Protein AF-A0A3C0QK61-F1 (afdb_monomer)

Nearest PDB structures (foldseek):
  3h2z-assembly1_A-2  TM=9.364E-01  e=2.924E-12  Shigella flexneri 2a str. 2457T
  5jnm-assembly1_A  TM=8.974E-01  e=2.630E-10  Staphylococcus aureus subsp. aureus Mu3
  7ocs-assembly1_D  TM=8.424E-01  e=2.709E-06  Acinetobacter baumannii ATCC 19606 = CIP 70.34 = JCM 6841
  7oct-assembly1_A  TM=8.205E-01  e=1.931E-06  Acinetobacter baumannii ATCC 19606 = CIP 70.34 = JCM 6841
  7ocu-assembly1_B  TM=8.314E-01  e=6.166E-06  Acinetobacter baumannii ATCC 19606 = CIP 70.34 = JCM 6841

Solvent-accessible surface area (backbone atoms only — not comparable to full-atom values): 13373 Å² total; per-residue (Å²): 103,63,50,83,77,48,73,67,52,46,73,73,37,79,84,70,79,66,66,54,88,79,61,78,45,78,38,51,49,81,74,55,91,59,83,83,76,97,50,94,43,65,44,68,31,91,58,45,65,63,55,53,47,47,45,33,30,34,55,51,26,32,50,36,32,40,23,22,54,28,42,62,75,39,75,82,56,54,38,42,34,63,32,48,70,37,61,72,49,35,52,53,28,51,52,27,27,49,50,36,46,56,38,48,37,67,77,37,71,85,77,55,51,72,65,62,48,49,55,50,50,54,52,48,57,58,56,55,50,42,69,90,47,65,52,30,26,33,76,59,44,56,47,45,60,64,52,40,17,45,79,27,31,46,35,27,46,40,53,55,17,52,78,70,75,45,84,44,65,55,46,43,44,37,51,39,38,43,77,73,62,77,56,41,51,97,88,66,47,60,53,68,56,40,53,47,37,43,73,73,28,53,75,66,35,67,66,46,33,39,37,76,41,28,63,46,51,70,80,88,34,46,69,57,49,55,50,34,51,51,46,37,53,52,48,29,64,77,59,68,53,80,131

Secondary structure (DSSP, 8-state):
--PPPPHHHHHH-TT-----S---EEEEGGG-SSPPP--TTEEEES-HHHHHHHIIIIIIHHHHHHHHHHHHH-TT--BHHHHHTSHHHHHHHHHHHHHHHHHHHHHSTTT--HHHHHHHHHHHHHHHT-GGG--BHHHHH--HHHHTSTTSTTHHHHHHHHHTT---HHHHHHHHHHTT-----TTSPPPHHHHHHHHHTGGG-HHHHHHHTT---TTTTHHHHHHHHHHHHHHHHHTT---

Foldseek 3Di:
DWADQDPVRCVVPVPDTDDDPQQADEDAQVPDPDPDDPDPRYDHDPCSVLVVLLCFQQQLLLLQLLLLVQCLVPVPAFASLVSCVPVVSVVLSLVLNLLLVVLSCLVDPPPDDSVRSNVVNVVSSVVSNPVVSSHTSQVSHAPCLVCLAQCGHLNVSVVSCVVVVHDNQSSLLSVLSSLPDAHAPPVRHHDPNVVVCCVPAVVVHQLSCCCPRNVDDCVVCVVSSVSSNVSNVVSCVVSVPDD

pLDDT: mean 96.29, std 4.21, range [58.78, 98.94]

Radius of gyration: 18.82 Å; Cα contacts (8 Å, |Δi|>4): 321; chains: 1; bounding box: 50×40×48 Å

Structure (mmCIF, N/CA/C/O backbone):
data_AF-A0A3C0QK61-F1
#
_entry.id   AF-A0A3C0QK61-F1
#
loop_
_atom_site.group_PDB
_atom_site.id
_atom_site.type_symbol
_atom_site.label_atom_id
_atom_site.label_alt_id
_atom_site.label_comp_id
_atom_site.label_asym_id
_atom_site.label_entity_id
_atom_site.label_seq_id
_atom_site.pdbx_PDB_ins_code
_atom_site.Cartn_x
_atom_site.Cartn_y
_atom_site.Cartn_z
_atom_site.occupancy
_atom_site.B_iso_or_equiv
_atom_site.auth_seq_id
_atom_site.auth_comp_id
_atom_site.auth_asym_id
_atom_site.auth_atom_id
_atom_site.pdbx_PDB_model_num
ATOM 1 N N . MET A 1 1 ? 13.802 -10.771 0.379 1.00 84.69 1 MET A N 1
ATOM 2 C CA . MET A 1 1 ? 13.349 -10.533 1.754 1.00 84.69 1 MET A CA 1
ATOM 3 C C . MET A 1 1 ? 14.396 -11.168 2.626 1.00 84.69 1 MET A C 1
ATOM 5 O O . MET A 1 1 ? 14.775 -12.306 2.377 1.00 84.69 1 MET A O 1
ATOM 9 N N . VAL A 1 2 ? 14.927 -10.372 3.538 1.00 86.62 2 VAL A N 1
ATOM 10 C CA . VAL A 1 2 ? 15.946 -10.766 4.506 1.00 86.62 2 VAL A CA 1
ATOM 11 C C . VAL A 1 2 ? 15.277 -10.514 5.854 1.00 86.62 2 VAL A C 1
ATOM 13 O O . VAL A 1 2 ? 14.862 -9.366 6.088 1.00 86.62 2 VAL A O 1
ATOM 16 N N . PRO A 1 3 ? 15.029 -11.557 6.661 1.00 83.88 3 PRO A N 1
ATOM 17 C CA . PRO A 1 3 ? 14.442 -11.383 7.978 1.00 83.88 3 PRO A CA 1
ATOM 18 C C . PRO A 1 3 ? 15.426 -10.652 8.898 1.00 83.88 3 PRO A C 1
ATOM 20 O O . PRO A 1 3 ? 16.607 -10.502 8.584 1.00 83.88 3 PRO A O 1
ATOM 23 N N . ILE A 1 4 ? 14.928 -10.150 10.026 1.00 83.56 4 ILE A N 1
ATOM 24 C CA . ILE A 1 4 ? 15.821 -9.650 11.074 1.00 83.56 4 ILE A CA 1
ATOM 25 C C . ILE A 1 4 ? 16.471 -10.880 11.712 1.00 83.56 4 ILE A C 1
ATOM 27 O O . ILE A 1 4 ? 15.757 -11.792 12.117 1.00 83.56 4 ILE A O 1
ATOM 31 N N . MET A 1 5 ? 17.803 -10.909 11.769 1.00 87.94 5 MET A N 1
ATOM 32 C CA . MET A 1 5 ? 18.537 -11.972 12.459 1.00 87.94 5 MET A CA 1
ATOM 33 C C . MET A 1 5 ? 18.216 -11.917 13.954 1.00 87.94 5 MET A C 1
ATOM 35 O O . MET A 1 5 ? 18.187 -10.825 14.533 1.00 87.94 5 MET A O 1
ATOM 39 N N . THR A 1 6 ? 17.974 -13.066 14.581 1.00 86.69 6 THR A N 1
ATOM 40 C CA . THR A 1 6 ? 17.758 -13.110 16.030 1.00 86.69 6 THR A CA 1
ATOM 41 C C . THR A 1 6 ? 19.072 -12.857 16.768 1.00 86.69 6 THR A C 1
ATOM 43 O O . THR A 1 6 ? 20.162 -12.972 16.202 1.00 86.69 6 THR A O 1
ATOM 46 N N . LYS A 1 7 ? 18.987 -12.513 18.057 1.00 86.94 7 LYS A N 1
ATOM 47 C CA . LYS A 1 7 ? 20.181 -12.381 18.901 1.00 86.94 7 LYS A CA 1
ATOM 48 C C . LYS A 1 7 ? 20.968 -13.696 18.956 1.00 86.94 7 LYS A C 1
ATOM 50 O O . LYS A 1 7 ? 22.189 -13.673 18.874 1.00 86.94 7 LYS A O 1
ATOM 55 N N . GLU A 1 8 ? 20.253 -14.814 19.035 1.00 89.19 8 GLU A N 1
ATOM 56 C CA . GLU A 1 8 ? 20.814 -16.166 19.033 1.00 89.19 8 GLU A CA 1
ATOM 57 C C . GLU A 1 8 ? 21.563 -16.459 17.726 1.00 89.19 8 GLU A C 1
ATOM 59 O O . GLU A 1 8 ? 22.694 -16.938 17.773 1.00 89.19 8 GLU A O 1
ATOM 64 N N . ASP A 1 9 ? 20.996 -16.093 16.568 1.00 89.94 9 ASP A N 1
ATOM 65 C CA . ASP A 1 9 ? 21.680 -16.252 15.278 1.00 89.94 9 ASP A CA 1
ATOM 66 C C . ASP A 1 9 ? 22.977 -15.434 15.209 1.00 89.94 9 ASP A C 1
ATOM 68 O O . ASP A 1 9 ? 24.003 -15.931 14.749 1.00 89.94 9 ASP A O 1
ATOM 72 N N . MET A 1 10 ? 22.938 -14.177 15.671 1.00 89.94 10 MET A N 1
ATOM 73 C CA . MET A 1 10 ? 24.111 -13.295 15.667 1.00 89.94 10 MET A CA 1
ATOM 74 C C . MET A 1 10 ? 25.207 -13.778 16.627 1.00 89.94 10 MET A C 1
ATOM 76 O O . MET A 1 10 ? 26.388 -13.618 16.325 1.00 89.94 10 MET A O 1
ATOM 80 N N . GLU A 1 11 ? 24.837 -14.333 17.786 1.00 94.19 11 GLU A N 1
ATOM 81 C CA . GLU A 1 11 ? 25.783 -14.914 18.748 1.00 94.19 11 GLU A CA 1
ATOM 82 C C . GLU A 1 11 ? 26.408 -16.215 18.222 1.00 94.19 11 GLU A C 1
ATOM 84 O O . GLU A 1 11 ? 27.571 -16.491 18.519 1.00 94.19 11 GLU A O 1
ATOM 89 N N . ALA A 1 12 ? 25.664 -16.994 17.429 1.00 95.00 12 ALA A N 1
ATOM 90 C CA . ALA A 1 12 ? 26.159 -18.219 16.810 1.00 95.00 12 ALA A CA 1
ATOM 91 C C . ALA A 1 12 ? 27.170 -17.943 15.683 1.00 95.00 12 ALA A C 1
ATOM 93 O O . ALA A 1 12 ? 28.243 -18.548 15.666 1.00 95.00 12 ALA A O 1
ATOM 94 N N . ASP A 1 13 ? 26.847 -17.033 14.759 1.00 95.19 13 ASP A N 1
ATOM 95 C CA . ASP A 1 13 ? 27.758 -16.578 13.704 1.00 95.19 13 ASP A CA 1
ATOM 96 C C . ASP A 1 13 ? 27.391 -15.164 13.224 1.00 95.19 13 ASP A C 1
ATOM 98 O O . ASP A 1 13 ? 26.381 -14.940 12.554 1.00 95.19 13 ASP A O 1
ATOM 102 N N . ILE A 1 14 ? 28.275 -14.202 13.499 1.00 93.00 14 ILE A N 1
ATOM 103 C CA . ILE A 1 14 ? 28.099 -12.791 13.126 1.00 93.00 14 ILE A CA 1
ATOM 104 C C . ILE A 1 14 ? 28.067 -12.547 11.606 1.00 93.00 14 ILE A C 1
ATOM 106 O O . ILE A 1 14 ? 27.678 -11.459 11.177 1.00 93.00 14 ILE A O 1
ATOM 110 N N . LEU A 1 15 ? 28.513 -13.509 10.788 1.00 94.12 15 LEU A N 1
ATOM 111 C CA . LEU A 1 15 ? 28.495 -13.427 9.325 1.00 94.12 15 LEU A CA 1
ATOM 112 C C . LEU A 1 15 ? 27.267 -14.105 8.703 1.00 94.12 15 LEU A C 1
ATOM 114 O O . LEU A 1 15 ? 27.042 -13.962 7.496 1.00 94.12 15 LEU A O 1
ATOM 118 N N . GLN A 1 16 ? 26.471 -14.830 9.491 1.00 92.69 16 GLN A N 1
ATOM 119 C CA . GLN A 1 16 ? 25.308 -15.547 8.990 1.00 92.69 16 GLN A CA 1
ATOM 120 C C . GLN A 1 16 ? 24.190 -14.579 8.601 1.00 92.69 16 GLN A C 1
ATOM 122 O O . GLN A 1 16 ? 23.826 -13.665 9.341 1.00 92.69 16 GLN A O 1
ATOM 127 N N . ILE A 1 17 ? 23.599 -14.824 7.430 1.00 91.50 17 ILE A N 1
ATOM 128 C CA . ILE A 1 17 ? 22.394 -14.136 6.975 1.00 91.50 17 ILE A CA 1
ATOM 129 C C . ILE A 1 17 ? 21.405 -15.138 6.392 1.00 91.50 17 ILE A C 1
ATOM 131 O O . ILE A 1 17 ? 21.783 -16.068 5.678 1.00 91.50 17 ILE A O 1
ATOM 135 N N . PHE A 1 18 ? 20.121 -14.905 6.638 1.00 89.19 18 PHE A N 1
ATOM 136 C CA . PHE A 1 18 ? 19.050 -15.590 5.927 1.00 89.19 18 PHE A CA 1
ATOM 137 C C . PHE A 1 18 ? 18.535 -14.719 4.788 1.00 89.19 18 PHE A C 1
ATOM 139 O O . PHE A 1 18 ? 18.392 -13.505 4.914 1.00 89.19 18 PHE A O 1
ATOM 146 N N . ALA A 1 19 ? 18.216 -15.337 3.660 1.00 90.12 19 ALA A N 1
ATOM 147 C CA . ALA A 1 19 ? 17.568 -14.657 2.553 1.00 90.12 19 ALA A CA 1
ATOM 148 C C . ALA A 1 19 ? 16.598 -15.611 1.868 1.00 90.12 19 ALA A C 1
ATOM 150 O O . ALA A 1 19 ? 16.844 -16.813 1.767 1.00 90.12 19 ALA A O 1
ATOM 151 N N . GLU A 1 20 ? 15.490 -15.071 1.372 1.00 89.19 20 GLU A N 1
ATOM 152 C CA . GLU A 1 20 ? 14.626 -15.851 0.493 1.00 89.19 20 GLU A CA 1
ATOM 153 C C . GLU A 1 20 ? 15.346 -16.222 -0.828 1.00 89.19 20 GLU A C 1
ATOM 155 O O . GLU A 1 20 ? 16.235 -15.487 -1.265 1.00 89.19 20 GLU A O 1
ATOM 160 N N . PRO A 1 21 ? 14.918 -17.288 -1.534 1.00 87.25 21 PRO A N 1
ATOM 161 C CA . PRO A 1 21 ? 15.569 -17.731 -2.774 1.00 87.25 21 PRO A CA 1
ATOM 162 C C . PRO A 1 21 ? 15.498 -16.745 -3.953 1.00 87.25 21 PRO A C 1
ATOM 164 O O . PRO A 1 21 ? 16.271 -16.861 -4.904 1.00 87.25 21 PRO A O 1
ATOM 167 N N . TYR A 1 22 ? 14.551 -15.799 -3.941 1.00 85.12 22 TYR A N 1
ATOM 168 C CA . TYR A 1 22 ? 14.403 -14.812 -5.012 1.00 85.12 22 TYR A CA 1
ATOM 169 C C . TYR A 1 22 ? 15.620 -13.875 -5.054 1.00 85.12 22 TYR A C 1
ATOM 171 O O . TYR A 1 22 ? 15.817 -13.070 -4.146 1.00 85.12 22 TYR A O 1
ATOM 179 N N . ASN A 1 23 ? 16.394 -13.940 -6.143 1.00 86.50 23 ASN A N 1
ATOM 180 C CA . ASN A 1 23 ? 17.695 -13.270 -6.266 1.00 86.50 23 ASN A CA 1
ATOM 181 C C . ASN A 1 23 ? 17.860 -12.465 -7.575 1.00 86.50 23 ASN A C 1
ATOM 183 O O . ASN A 1 23 ? 18.953 -12.358 -8.126 1.00 86.50 23 ASN A O 1
ATOM 187 N N . ASN A 1 24 ? 16.767 -11.922 -8.119 1.00 89.62 24 ASN A N 1
ATOM 188 C CA . ASN A 1 24 ? 16.842 -11.057 -9.300 1.00 89.62 24 ASN A CA 1
ATOM 189 C C . ASN A 1 24 ? 17.152 -9.615 -8.878 1.00 89.62 24 ASN A C 1
ATOM 191 O O . ASN A 1 24 ? 16.332 -8.974 -8.212 1.00 89.62 24 ASN A O 1
ATOM 195 N N . LEU A 1 25 ? 18.291 -9.087 -9.324 1.00 92.69 25 LEU A N 1
ATOM 196 C CA . LEU A 1 25 ? 18.720 -7.710 -9.110 1.00 92.69 25 LEU A CA 1
ATOM 197 C C . LEU A 1 25 ? 18.395 -6.856 -10.340 1.00 92.69 25 LEU A C 1
ATOM 199 O O . LEU A 1 25 ? 19.039 -6.965 -11.385 1.00 92.69 25 LEU A O 1
ATOM 203 N N . ILE A 1 26 ? 17.381 -5.999 -10.209 1.00 93.81 26 ILE A N 1
ATOM 204 C CA . ILE A 1 26 ? 17.017 -5.034 -11.250 1.00 93.81 26 ILE A CA 1
ATOM 205 C C . ILE A 1 26 ? 17.995 -3.858 -11.232 1.00 93.81 26 ILE A C 1
ATOM 207 O O . ILE A 1 26 ? 18.276 -3.303 -10.170 1.00 93.81 26 ILE A O 1
ATOM 211 N N . LEU A 1 27 ? 18.485 -3.468 -12.407 1.00 94.56 27 LEU A N 1
ATOM 212 C CA . LEU A 1 27 ? 19.494 -2.423 -12.577 1.00 94.56 27 LEU A CA 1
ATOM 213 C C . LEU A 1 27 ? 19.132 -1.502 -13.742 1.00 94.56 27 LEU A C 1
ATOM 215 O O . LEU A 1 27 ? 18.500 -1.941 -14.703 1.00 94.56 27 LEU A O 1
ATOM 219 N N . ASP A 1 28 ? 19.590 -0.252 -13.698 1.00 96.56 28 ASP A N 1
ATOM 220 C CA . ASP A 1 28 ? 19.475 0.652 -14.842 1.00 96.56 28 ASP A CA 1
ATOM 221 C C . ASP A 1 28 ? 20.519 0.284 -15.901 1.00 96.56 28 ASP A C 1
ATOM 223 O O . ASP A 1 28 ? 21.723 0.480 -15.718 1.00 96.56 28 ASP A O 1
ATOM 227 N N . LYS A 1 29 ? 20.046 -0.249 -17.030 1.00 96.06 29 LYS A N 1
ATOM 228 C CA . LYS A 1 29 ? 20.890 -0.658 -18.154 1.00 96.06 29 LYS A CA 1
ATOM 229 C C . LYS A 1 29 ? 21.693 0.509 -18.729 1.00 96.06 29 LYS A C 1
ATOM 231 O O . LYS A 1 29 ? 22.821 0.311 -19.169 1.00 96.06 29 LYS A O 1
ATOM 236 N N . LYS A 1 30 ? 21.133 1.719 -18.711 1.00 95.81 30 LYS A N 1
ATOM 237 C CA . LYS A 1 30 ? 21.744 2.920 -19.296 1.00 95.81 30 LYS A CA 1
ATOM 238 C C . LYS A 1 30 ? 22.786 3.556 -18.375 1.00 95.81 30 LYS A C 1
ATOM 240 O O . LYS A 1 30 ? 23.560 4.391 -18.829 1.00 95.81 30 LYS A O 1
ATOM 245 N N . ALA A 1 31 ? 22.831 3.156 -17.103 1.00 95.88 31 ALA A N 1
ATOM 246 C CA . ALA A 1 31 ? 23.793 3.666 -16.128 1.00 95.88 31 ALA A CA 1
ATOM 247 C C . ALA A 1 31 ? 25.158 2.946 -16.173 1.00 95.88 31 ALA A C 1
ATOM 249 O O . ALA A 1 31 ? 26.114 3.387 -15.529 1.00 95.88 31 ALA A O 1
ATOM 250 N N . PHE A 1 32 ? 25.276 1.847 -16.923 1.00 95.75 32 PHE A N 1
ATOM 251 C CA . PHE A 1 32 ? 26.535 1.124 -17.085 1.00 95.75 32 PHE A CA 1
ATOM 252 C C . PHE A 1 32 ? 27.541 1.933 -17.920 1.00 95.75 32 PHE A C 1
ATOM 254 O O . PHE A 1 32 ? 27.272 2.295 -19.061 1.00 95.75 32 PHE A O 1
ATOM 261 N N . LYS A 1 33 ? 28.730 2.188 -17.355 1.00 96.75 33 LYS A N 1
ATOM 262 C CA . LYS A 1 33 ? 29.857 2.836 -18.063 1.00 96.75 33 LYS A CA 1
ATOM 263 C C . LYS A 1 33 ? 30.715 1.853 -18.864 1.00 96.75 33 LYS A C 1
ATOM 265 O O . LYS A 1 33 ? 31.385 2.249 -19.809 1.00 96.75 33 LYS A O 1
ATOM 270 N N . ASN A 1 34 ? 30.693 0.588 -18.458 1.00 95.69 34 ASN A N 1
ATOM 271 C CA . ASN A 1 34 ? 31.394 -0.530 -19.083 1.00 95.69 34 ASN A CA 1
ATOM 272 C C . ASN A 1 34 ? 30.359 -1.511 -19.653 1.00 95.69 34 ASN A C 1
ATOM 274 O O . ASN A 1 34 ? 29.179 -1.394 -19.311 1.00 95.69 34 ASN A O 1
ATOM 278 N N . PRO A 1 35 ? 30.764 -2.503 -20.467 1.00 96.06 35 PRO A N 1
ATOM 279 C CA . PRO A 1 35 ? 29.877 -3.601 -20.827 1.00 96.06 35 PRO A CA 1
ATOM 280 C C . PRO A 1 35 ? 29.221 -4.217 -19.589 1.00 96.06 35 PRO A C 1
ATOM 282 O O . PRO A 1 35 ? 29.844 -4.343 -18.532 1.00 96.06 35 PRO A O 1
ATOM 285 N N . ILE A 1 36 ? 27.950 -4.584 -19.726 1.00 96.19 36 ILE A N 1
ATOM 286 C CA . ILE A 1 36 ? 27.198 -5.221 -18.648 1.00 96.19 36 ILE A CA 1
ATOM 287 C C . ILE A 1 36 ? 27.849 -6.580 -18.363 1.00 96.19 36 ILE A C 1
ATOM 289 O O . ILE A 1 36 ? 28.018 -7.362 -19.301 1.00 96.19 36 ILE A O 1
ATOM 293 N N . PRO A 1 37 ? 28.230 -6.869 -17.109 1.00 94.81 37 PRO A N 1
ATOM 294 C CA . PRO A 1 37 ? 28.886 -8.122 -16.782 1.00 94.81 37 PRO A CA 1
ATOM 295 C C . PRO A 1 37 ? 27.898 -9.287 -16.888 1.00 94.81 37 PRO A C 1
ATOM 297 O O . PRO A 1 37 ? 26.731 -9.164 -16.509 1.00 94.81 37 PRO A O 1
ATOM 300 N N . ASP A 1 38 ? 28.389 -10.432 -17.360 1.00 93.81 38 ASP A N 1
ATOM 301 C CA . ASP A 1 38 ? 27.619 -11.675 -17.423 1.00 93.81 38 ASP A CA 1
ATOM 302 C C . ASP A 1 38 ? 27.578 -12.341 -16.040 1.00 93.81 38 ASP A C 1
ATOM 304 O O . ASP A 1 38 ? 28.347 -13.246 -15.717 1.00 93.81 38 ASP A O 1
ATOM 308 N N . VAL A 1 39 ? 26.726 -11.801 -15.168 1.00 93.94 39 VAL A N 1
ATOM 309 C CA . VAL A 1 39 ? 26.503 -12.306 -13.811 1.00 93.94 39 VAL A CA 1
ATOM 310 C C . VAL A 1 39 ? 25.058 -12.769 -13.692 1.00 93.94 39 VAL A C 1
ATOM 312 O O . VAL A 1 39 ? 24.110 -12.000 -13.880 1.00 93.94 39 VAL A O 1
ATOM 315 N N . LYS A 1 40 ? 24.883 -14.044 -13.331 1.00 92.62 40 LYS A N 1
ATOM 316 C CA . LYS A 1 40 ? 23.562 -14.634 -13.104 1.00 92.62 40 LYS A CA 1
ATOM 317 C C . LYS A 1 40 ? 22.808 -13.839 -12.037 1.00 92.62 40 LYS A C 1
ATOM 319 O O . LYS A 1 40 ? 23.327 -13.593 -10.953 1.00 92.62 40 LYS A O 1
ATOM 324 N N . GLY A 1 41 ? 21.561 -13.489 -12.337 1.00 90.81 41 GLY A N 1
ATOM 325 C CA . GLY A 1 41 ? 20.704 -12.724 -11.432 1.00 90.81 41 GLY A CA 1
ATOM 326 C C . GLY A 1 41 ? 20.700 -11.220 -11.699 1.00 90.81 41 GLY A C 1
ATOM 327 O O . GLY A 1 41 ? 19.867 -10.531 -11.119 1.00 90.81 41 GLY A O 1
ATOM 328 N N . LEU A 1 42 ? 21.545 -10.697 -12.596 1.00 94.19 42 LEU A N 1
ATOM 329 C CA . LEU A 1 42 ? 21.414 -9.315 -13.055 1.00 94.19 42 LEU A CA 1
ATOM 330 C C . LEU A 1 42 ? 20.313 -9.197 -14.110 1.00 94.19 42 LEU A C 1
ATOM 332 O O . LEU A 1 42 ? 20.301 -9.914 -15.107 1.00 94.19 42 LEU A O 1
ATOM 336 N N . PHE A 1 43 ? 19.411 -8.241 -13.908 1.00 93.94 43 PHE A N 1
ATOM 337 C CA . PHE A 1 43 ? 18.330 -7.917 -14.837 1.00 93.94 43 PHE A CA 1
ATOM 338 C C . PHE A 1 43 ? 18.383 -6.425 -15.182 1.00 93.94 43 PHE A C 1
ATOM 340 O O . PHE A 1 43 ? 17.644 -5.628 -14.598 1.00 93.94 43 PHE A O 1
ATOM 347 N N . PRO A 1 44 ? 19.252 -6.024 -16.125 1.00 95.25 44 PRO A N 1
ATOM 348 C CA . PRO A 1 44 ? 19.313 -4.650 -16.604 1.00 95.25 44 PRO A CA 1
ATOM 349 C C . PRO A 1 44 ? 18.020 -4.280 -17.337 1.00 95.25 44 PRO A C 1
ATOM 351 O O . PRO A 1 44 ? 17.547 -5.032 -18.191 1.00 95.25 44 PRO A O 1
ATOM 354 N N . LYS A 1 45 ? 17.455 -3.115 -17.024 1.00 95.62 45 LYS A N 1
ATOM 355 C CA . LYS A 1 45 ? 16.219 -2.597 -17.620 1.00 95.62 45 LYS A CA 1
ATOM 356 C C . LYS A 1 45 ? 16.447 -1.235 -18.248 1.00 95.62 45 LYS A C 1
ATOM 358 O O . LYS A 1 45 ? 17.153 -0.398 -17.696 1.00 95.62 45 LYS A O 1
ATOM 363 N N . ASP A 1 46 ? 15.830 -1.026 -19.407 1.00 96.00 46 ASP A N 1
ATOM 364 C CA . ASP A 1 46 ? 15.906 0.239 -20.140 1.00 96.00 46 ASP A CA 1
ATOM 365 C C . ASP A 1 46 ? 15.046 1.343 -19.497 1.00 96.00 46 ASP A C 1
ATOM 367 O O . ASP A 1 46 ? 15.363 2.529 -19.636 1.00 96.00 46 ASP A O 1
ATOM 371 N N . ASN A 1 47 ? 13.981 0.959 -18.786 1.00 96.81 47 ASN A N 1
ATOM 372 C CA . ASN A 1 47 ? 13.086 1.850 -18.051 1.00 96.81 47 ASN A CA 1
ATOM 373 C C . ASN A 1 47 ? 13.137 1.551 -16.545 1.00 96.81 47 ASN A C 1
ATOM 375 O O . ASN A 1 47 ? 12.229 0.946 -15.980 1.00 96.81 47 ASN A O 1
ATOM 379 N N . MET A 1 48 ? 14.214 1.965 -15.873 1.00 96.19 48 MET A N 1
ATOM 380 C CA . MET A 1 48 ? 14.402 1.676 -14.445 1.00 96.19 48 MET A CA 1
ATOM 381 C C . MET A 1 48 ? 13.245 2.188 -13.572 1.00 96.19 48 MET A C 1
ATOM 383 O O . MET A 1 48 ? 12.837 1.507 -12.630 1.00 96.19 48 MET A O 1
ATOM 387 N N . LYS A 1 49 ? 12.671 3.352 -13.911 1.00 96.62 49 LYS A N 1
ATOM 388 C CA . LYS A 1 49 ? 11.548 3.943 -13.172 1.00 96.62 49 LYS A CA 1
ATOM 389 C C . LYS A 1 49 ? 10.355 2.990 -13.088 1.00 96.62 49 LYS A C 1
ATOM 391 O O . LYS A 1 49 ? 9.853 2.764 -11.991 1.00 96.62 49 LYS A O 1
ATOM 396 N N . ALA A 1 50 ? 9.957 2.374 -14.200 1.00 97.81 50 ALA A N 1
ATOM 397 C CA . ALA A 1 50 ? 8.832 1.444 -14.203 1.00 97.81 50 ALA A CA 1
ATOM 398 C C . ALA A 1 50 ? 9.048 0.254 -13.255 1.00 97.81 50 ALA A C 1
ATOM 400 O O . ALA A 1 50 ? 8.121 -0.186 -12.579 1.00 97.81 50 ALA A O 1
ATOM 401 N N . TRP A 1 51 ? 10.277 -0.256 -13.153 1.00 97.38 51 TRP A N 1
ATOM 402 C CA . TRP A 1 51 ? 10.588 -1.390 -12.279 1.00 97.38 51 TRP A CA 1
ATOM 403 C C . TRP A 1 51 ? 10.704 -1.001 -10.803 1.00 97.38 51 TRP A C 1
ATOM 405 O O . TRP A 1 51 ? 10.326 -1.798 -9.936 1.00 97.38 51 TRP A O 1
ATOM 415 N N . VAL A 1 52 ? 11.170 0.218 -10.509 1.00 97.19 52 VAL A N 1
ATOM 416 C CA . VAL A 1 52 ? 11.098 0.804 -9.161 1.00 97.19 52 VAL A CA 1
ATOM 417 C C . VAL A 1 52 ? 9.639 0.925 -8.729 1.00 97.19 52 VAL A C 1
ATOM 419 O O . VAL A 1 52 ? 9.280 0.428 -7.658 1.00 97.19 52 VAL A O 1
ATOM 422 N N . ASP A 1 53 ? 8.788 1.479 -9.592 1.00 98.31 53 ASP A N 1
ATOM 423 C CA . ASP A 1 53 ? 7.366 1.669 -9.305 1.00 98.31 53 ASP A CA 1
ATOM 424 C C . ASP A 1 53 ? 6.632 0.330 -9.211 1.00 98.31 53 ASP A C 1
ATOM 426 O O . ASP A 1 53 ? 5.834 0.137 -8.299 1.00 98.31 53 ASP A O 1
ATOM 430 N N . ARG A 1 54 ? 6.976 -0.669 -10.036 1.00 98.25 54 ARG A N 1
ATOM 431 C CA . ARG A 1 54 ? 6.452 -2.035 -9.887 1.00 98.25 54 ARG A CA 1
ATOM 432 C C . ARG A 1 54 ? 6.774 -2.617 -8.517 1.00 98.25 54 ARG A C 1
ATOM 434 O O . ARG A 1 54 ? 5.898 -3.167 -7.855 1.00 98.25 54 ARG A O 1
ATOM 441 N N . LYS A 1 55 ? 8.019 -2.498 -8.051 1.00 97.44 55 LYS A N 1
ATOM 442 C CA . LYS A 1 55 ? 8.388 -2.975 -6.711 1.00 97.44 55 LYS A CA 1
ATOM 443 C C . LYS A 1 55 ? 7.623 -2.208 -5.633 1.00 97.44 55 LYS A C 1
ATOM 445 O O . LYS A 1 55 ? 7.148 -2.809 -4.667 1.00 97.44 55 LYS A O 1
ATOM 450 N N . LEU A 1 56 ? 7.515 -0.891 -5.770 1.00 98.31 56 LEU A N 1
ATOM 451 C CA . LEU A 1 56 ? 6.862 -0.037 -4.786 1.00 98.31 56 LEU A CA 1
ATOM 452 C C . LEU A 1 56 ? 5.342 -0.273 -4.719 1.00 98.31 56 LEU A C 1
ATOM 454 O O . LEU A 1 56 ? 4.796 -0.410 -3.626 1.00 98.31 56 LEU A O 1
ATOM 458 N N . PHE A 1 57 ? 4.666 -0.387 -5.857 1.00 98.62 57 PHE A N 1
ATOM 459 C CA . PHE A 1 57 ? 3.205 -0.476 -5.939 1.00 98.62 57 PHE A CA 1
ATOM 460 C C . PHE A 1 57 ? 2.670 -1.905 -6.010 1.00 98.62 57 PHE A C 1
ATOM 462 O O . PHE A 1 57 ? 1.475 -2.098 -5.828 1.00 98.62 57 PHE A O 1
ATOM 469 N N . ILE A 1 58 ? 3.523 -2.915 -6.194 1.00 98.56 58 ILE A N 1
ATOM 470 C CA . ILE A 1 58 ? 3.125 -4.323 -6.061 1.00 98.56 58 ILE A CA 1
ATOM 471 C C . ILE A 1 58 ? 3.647 -4.910 -4.752 1.00 98.56 58 ILE A C 1
ATOM 473 O O . ILE A 1 58 ? 2.861 -5.186 -3.852 1.00 98.56 58 ILE A O 1
ATOM 477 N N . HIS A 1 59 ? 4.965 -5.060 -4.594 1.00 98.19 59 HIS A N 1
ATOM 478 C CA . HIS A 1 59 ? 5.543 -5.720 -3.416 1.00 98.19 59 HIS A CA 1
ATOM 479 C C . HIS A 1 59 ? 5.292 -4.911 -2.140 1.00 98.19 59 HIS A C 1
ATOM 481 O O . HIS A 1 59 ? 4.658 -5.407 -1.209 1.00 98.19 59 HIS A O 1
ATOM 487 N N . ASN A 1 60 ? 5.781 -3.667 -2.071 1.00 98.56 60 ASN A N 1
ATOM 488 C CA . ASN A 1 60 ? 5.668 -2.882 -0.837 1.00 98.56 60 ASN A CA 1
ATOM 489 C C . ASN A 1 60 ? 4.202 -2.594 -0.485 1.00 98.56 60 ASN A C 1
ATOM 491 O O . ASN A 1 60 ? 3.845 -2.640 0.693 1.00 98.56 60 ASN A O 1
ATOM 495 N N . LEU A 1 61 ? 3.376 -2.286 -1.490 1.00 98.81 61 LEU A N 1
ATOM 496 C CA . LEU A 1 61 ? 1.938 -2.080 -1.332 1.00 98.81 61 LEU A CA 1
ATOM 497 C C . LEU A 1 61 ? 1.240 -3.349 -0.847 1.00 98.81 61 LEU A C 1
ATOM 499 O O . LEU A 1 61 ? 0.467 -3.258 0.099 1.00 98.81 61 LEU A O 1
ATOM 503 N N . GLY A 1 62 ? 1.534 -4.512 -1.437 1.00 98.75 62 GLY A N 1
ATOM 504 C CA . GLY A 1 62 ? 0.960 -5.795 -1.031 1.00 98.75 62 GLY A CA 1
ATOM 505 C C . GLY A 1 62 ? 1.231 -6.088 0.439 1.00 98.75 62 GLY A C 1
ATOM 506 O O . GLY A 1 62 ? 0.291 -6.301 1.198 1.00 98.75 62 GLY A O 1
ATOM 507 N N . HIS A 1 63 ? 2.495 -5.963 0.858 1.00 98.44 63 HIS A N 1
ATOM 508 C CA . HIS A 1 63 ? 2.921 -6.047 2.257 1.00 98.44 63 HIS A CA 1
ATOM 509 C C . HIS A 1 63 ? 2.149 -5.099 3.181 1.00 98.44 63 HIS A C 1
ATOM 511 O O . HIS A 1 63 ? 1.618 -5.520 4.204 1.00 98.44 63 HIS A O 1
ATOM 517 N N . ALA A 1 64 ? 2.054 -3.820 2.816 1.00 98.62 64 ALA A N 1
ATOM 518 C CA . ALA A 1 64 ? 1.333 -2.845 3.626 1.00 98.62 64 ALA A CA 1
ATOM 519 C C . ALA A 1 64 ? -0.165 -3.177 3.721 1.00 98.62 64 ALA A C 1
ATOM 521 O O . ALA A 1 64 ? -0.737 -3.143 4.809 1.00 98.62 64 ALA A O 1
ATOM 522 N N . ALA A 1 65 ? -0.789 -3.548 2.600 1.00 98.81 65 ALA A N 1
ATOM 523 C CA . ALA A 1 65 ? -2.202 -3.890 2.542 1.00 98.81 65 ALA A CA 1
ATOM 524 C C . ALA A 1 65 ? -2.526 -5.073 3.465 1.00 98.81 65 ALA A C 1
ATOM 526 O O . ALA A 1 65 ? -3.425 -4.951 4.299 1.00 98.81 65 ALA A O 1
ATOM 527 N N . ILE A 1 66 ? -1.770 -6.175 3.384 1.00 98.81 66 ILE A N 1
ATOM 528 C CA . ILE A 1 66 ? -2.011 -7.332 4.253 1.00 98.81 66 ILE A CA 1
ATOM 529 C C . ILE A 1 66 ? -1.738 -7.018 5.728 1.00 98.81 66 ILE A C 1
ATOM 531 O O . ILE A 1 66 ? -2.515 -7.451 6.576 1.00 98.81 66 ILE A O 1
ATOM 535 N N . SER A 1 67 ? -0.719 -6.212 6.060 1.00 98.69 67 SER A N 1
ATOM 536 C CA . SER A 1 67 ? -0.463 -5.814 7.452 1.00 98.69 67 SER A CA 1
ATOM 537 C C . SER A 1 67 ? -1.627 -5.025 8.046 1.00 98.69 67 SER A C 1
ATOM 539 O O . SER A 1 67 ? -2.074 -5.330 9.150 1.00 98.69 67 SER A O 1
ATOM 541 N N . TYR A 1 68 ? -2.148 -4.028 7.326 1.00 98.81 68 TYR A N 1
ATOM 542 C CA . TYR A 1 68 ? -3.228 -3.181 7.837 1.00 98.81 68 TYR A CA 1
ATOM 543 C C . TYR A 1 68 ? -4.564 -3.923 7.895 1.00 98.81 68 TYR A C 1
ATOM 545 O O . TYR A 1 68 ? -5.274 -3.847 8.899 1.00 98.81 68 TYR A O 1
ATOM 553 N N . LEU A 1 69 ? -4.896 -4.683 6.847 1.00 98.75 69 LEU A N 1
ATOM 554 C CA . LEU A 1 69 ? -6.120 -5.482 6.811 1.00 98.75 69 LEU A CA 1
ATOM 555 C C . LEU A 1 69 ? -6.082 -6.618 7.842 1.00 98.75 69 LEU A C 1
ATOM 557 O O . LEU A 1 69 ? -7.081 -6.849 8.520 1.00 98.75 69 LEU A O 1
ATOM 561 N N . GLY A 1 70 ? -4.939 -7.295 7.982 1.00 98.62 70 GLY A N 1
ATOM 562 C CA . GLY A 1 70 ? -4.721 -8.367 8.952 1.00 98.62 70 GLY A CA 1
ATOM 563 C C . GLY A 1 70 ? -4.815 -7.878 10.390 1.00 98.62 70 GLY A C 1
ATOM 564 O O . GLY A 1 70 ? -5.577 -8.446 11.169 1.00 98.62 70 GLY A O 1
ATOM 565 N N . TYR A 1 71 ? -4.140 -6.770 10.713 1.00 98.62 71 TYR A N 1
ATOM 566 C CA . TYR A 1 71 ? -4.206 -6.158 12.041 1.00 98.62 71 TYR A CA 1
ATOM 567 C C . TYR A 1 71 ? -5.639 -5.794 12.448 1.00 98.62 71 TYR A C 1
ATOM 569 O O . TYR A 1 71 ? -6.068 -6.070 13.569 1.00 98.62 71 TYR A O 1
ATOM 577 N N . LEU A 1 72 ? -6.403 -5.189 11.533 1.00 98.31 72 LEU A N 1
ATOM 578 C CA . LEU A 1 72 ? -7.801 -4.845 11.789 1.00 98.31 72 LEU A CA 1
ATOM 579 C C . LEU A 1 72 ? -8.689 -6.078 11.947 1.00 98.31 72 LEU A C 1
ATOM 581 O O . LEU A 1 72 ? -9.574 -6.088 12.800 1.00 98.31 72 LEU A O 1
ATOM 585 N N . HIS A 1 73 ? -8.452 -7.108 11.134 1.00 98.19 73 HIS A N 1
ATOM 586 C CA . HIS A 1 73 ? -9.208 -8.351 11.190 1.00 98.19 73 HIS A CA 1
ATOM 587 C C . HIS A 1 73 ? -9.004 -9.091 12.510 1.00 98.19 73 HIS A C 1
ATOM 589 O O . HIS A 1 73 ? -9.977 -9.521 13.130 1.00 98.19 73 HIS A O 1
ATOM 595 N N . ASN A 1 74 ? -7.753 -9.223 12.946 1.00 97.81 74 ASN A N 1
ATOM 596 C CA . ASN A 1 74 ? -7.412 -9.836 14.215 1.00 97.81 74 ASN A CA 1
ATOM 597 C C . ASN A 1 74 ? -6.123 -9.224 14.773 1.00 97.81 74 ASN A C 1
ATOM 599 O O . ASN A 1 74 ? -5.023 -9.540 14.327 1.00 97.81 74 ASN A O 1
ATOM 603 N N . ARG A 1 75 ? -6.264 -8.413 15.827 1.00 96.25 75 ARG A N 1
ATOM 604 C CA . ARG A 1 75 ? -5.137 -7.760 16.516 1.00 96.25 75 ARG A CA 1
ATOM 605 C C . ARG A 1 75 ? -4.169 -8.737 17.194 1.00 96.25 75 ARG A C 1
ATOM 607 O O . ARG A 1 75 ? -3.130 -8.298 17.665 1.00 96.25 75 ARG A O 1
ATOM 614 N N . LYS A 1 76 ? -4.524 -10.025 17.287 1.00 96.69 76 LYS A N 1
ATOM 615 C CA . LYS A 1 76 ? -3.661 -11.083 17.830 1.00 96.69 76 LYS A CA 1
ATOM 616 C C . LYS A 1 76 ? -2.730 -11.702 16.790 1.00 96.69 76 LYS A C 1
ATOM 618 O O . LYS A 1 76 ? -1.862 -12.464 17.187 1.00 96.69 76 LYS A O 1
ATOM 623 N N . PHE A 1 77 ? -2.922 -11.430 15.497 1.00 98.19 77 PHE A N 1
ATOM 624 C CA . PHE A 1 77 ? -1.964 -11.884 14.494 1.00 98.19 77 PHE A CA 1
ATOM 625 C C . PHE A 1 77 ? -0.634 -11.162 14.697 1.00 98.19 77 PHE A C 1
ATOM 627 O O . PHE A 1 77 ? -0.581 -9.932 14.769 1.00 98.19 77 PHE A O 1
ATOM 634 N N . ILE A 1 78 ? 0.426 -11.953 14.787 1.00 97.69 78 ILE A N 1
ATOM 635 C CA . ILE A 1 78 ? 1.806 -11.514 14.937 1.00 97.69 78 ILE A CA 1
ATOM 636 C C . ILE A 1 78 ? 2.468 -11.501 13.561 1.00 97.69 78 ILE A C 1
ATOM 638 O O . ILE A 1 78 ? 3.131 -10.522 13.219 1.00 97.69 78 ILE A O 1
ATOM 642 N N . TYR A 1 79 ? 2.243 -12.529 12.740 1.00 97.81 79 TYR A N 1
ATOM 643 C CA . TYR A 1 79 ? 2.927 -12.743 11.467 1.00 97.81 79 TYR A CA 1
ATOM 644 C C . TYR A 1 79 ? 2.035 -12.507 10.244 1.00 97.81 79 TYR A C 1
ATOM 646 O O . TYR A 1 79 ? 0.818 -12.694 10.271 1.00 97.81 79 TYR A O 1
ATOM 654 N N . LEU A 1 80 ? 2.652 -12.124 9.122 1.00 97.12 80 LEU A N 1
ATOM 655 C CA . LEU A 1 80 ? 1.956 -11.943 7.846 1.00 97.12 80 LEU A CA 1
ATOM 656 C C . LEU A 1 80 ? 1.279 -13.226 7.354 1.00 97.12 80 LEU A C 1
ATOM 658 O O . LEU A 1 80 ? 0.168 -13.159 6.824 1.00 97.12 80 LEU A O 1
ATOM 662 N N . TYR A 1 81 ? 1.928 -14.381 7.527 1.00 97.62 81 TYR A N 1
ATOM 663 C CA . TYR A 1 81 ? 1.392 -15.657 7.057 1.00 97.62 81 TYR A CA 1
ATOM 664 C C . TYR A 1 81 ? 0.074 -16.023 7.761 1.00 97.62 81 TYR A C 1
ATOM 666 O O . TYR A 1 81 ? -0.816 -16.578 7.121 1.00 97.62 81 TYR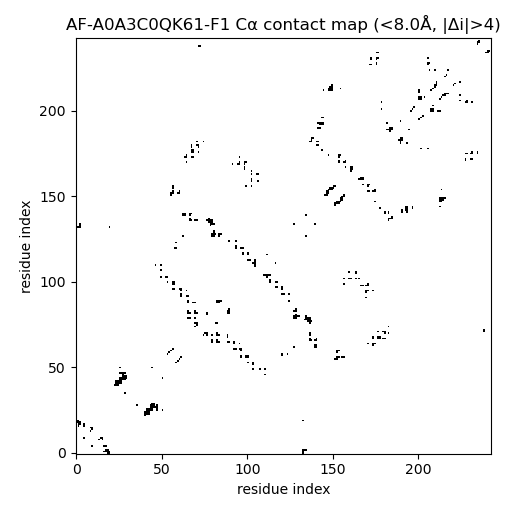 A O 1
ATOM 674 N N . GLU A 1 82 ? -0.111 -15.636 9.031 1.00 98.50 82 GLU A N 1
ATOM 675 C CA . GLU A 1 82 ? -1.363 -15.860 9.770 1.00 98.50 82 GLU A CA 1
ATOM 676 C C . GLU A 1 82 ? -2.521 -15.080 9.138 1.00 98.50 82 GLU A C 1
ATOM 678 O O . GLU A 1 82 ? -3.618 -15.607 8.948 1.00 98.50 82 GLU A O 1
ATOM 683 N N . ALA A 1 83 ? -2.263 -13.828 8.745 1.00 98.38 83 ALA A N 1
ATOM 684 C CA . ALA A 1 83 ? -3.241 -13.014 8.037 1.00 98.38 83 ALA A CA 1
ATOM 685 C C . ALA A 1 83 ? -3.550 -13.586 6.643 1.00 98.38 83 ALA A C 1
ATOM 687 O O . ALA A 1 83 ? -4.709 -13.600 6.229 1.00 98.38 83 ALA A O 1
ATOM 688 N N . LEU A 1 84 ? -2.542 -14.089 5.925 1.00 98.12 84 LEU A N 1
ATOM 689 C CA . LEU A 1 84 ? -2.714 -14.674 4.590 1.00 98.12 84 LEU A CA 1
ATOM 690 C C . LEU A 1 84 ? -3.413 -16.037 4.601 1.00 98.12 84 LEU A C 1
ATOM 692 O O . LEU A 1 84 ? -4.043 -16.388 3.606 1.00 98.12 84 LEU A O 1
ATOM 696 N N . ALA A 1 85 ? -3.380 -16.769 5.717 1.00 98.25 85 ALA A N 1
ATOM 697 C CA . ALA A 1 85 ? -4.160 -17.994 5.887 1.00 98.25 85 ALA A CA 1
ATOM 698 C C . ALA A 1 85 ? -5.681 -17.730 5.870 1.00 98.25 85 ALA A C 1
ATOM 700 O O . ALA A 1 85 ? -6.479 -18.616 5.555 1.00 98.25 85 ALA A O 1
ATOM 701 N N . VAL A 1 86 ? -6.114 -16.496 6.159 1.00 98.56 86 VAL A N 1
ATOM 702 C CA . VAL A 1 86 ? -7.518 -16.096 6.035 1.00 98.56 86 VAL A CA 1
ATOM 703 C C . VAL A 1 86 ? -7.831 -15.789 4.572 1.00 98.56 86 VAL A C 1
ATOM 705 O O . VAL A 1 86 ? -7.502 -14.715 4.067 1.00 98.56 86 VAL A O 1
ATOM 708 N N . LYS A 1 87 ? -8.574 -16.683 3.904 1.00 98.38 87 LYS A N 1
ATOM 709 C CA . LYS A 1 87 ? -8.930 -16.554 2.474 1.00 98.38 87 LYS A CA 1
ATOM 710 C C . LYS A 1 87 ? -9.442 -15.159 2.088 1.00 98.38 87 LYS A C 1
ATOM 712 O O . LYS A 1 87 ? -9.018 -14.594 1.089 1.00 98.38 87 LYS A O 1
ATOM 717 N N . LYS A 1 88 ? -10.314 -14.559 2.906 1.00 98.19 88 LYS A N 1
ATOM 718 C CA . LYS A 1 88 ? -10.849 -13.210 2.650 1.00 98.19 88 LYS A CA 1
ATOM 719 C C . LYS A 1 88 ? -9.760 -12.126 2.646 1.00 98.19 88 LYS A C 1
ATOM 721 O O . LYS A 1 88 ? -9.878 -11.161 1.900 1.00 98.19 88 LYS A O 1
ATOM 726 N N . LEU A 1 89 ? -8.733 -12.239 3.489 1.00 98.62 89 LEU A N 1
ATOM 727 C CA . LEU A 1 89 ? -7.613 -11.292 3.526 1.00 98.62 89 LEU A CA 1
ATOM 728 C C . LEU A 1 89 ? -6.643 -11.524 2.369 1.00 98.62 89 LEU A C 1
ATOM 730 O O . LEU A 1 89 ? -6.180 -10.548 1.777 1.00 98.62 89 LEU A O 1
ATOM 734 N N . TYR A 1 90 ? -6.402 -12.788 2.015 1.00 98.75 90 TYR A N 1
ATOM 735 C CA . TYR A 1 90 ? -5.644 -13.155 0.822 1.00 98.75 90 TYR A CA 1
ATOM 736 C C . TYR A 1 90 ? -6.275 -12.544 -0.435 1.00 98.75 90 TYR A C 1
ATOM 738 O O . TYR A 1 90 ? -5.631 -11.754 -1.125 1.00 98.75 90 TYR A O 1
ATOM 746 N N . ASP A 1 91 ? -7.563 -12.822 -0.673 1.00 98.69 91 ASP A N 1
ATOM 747 C CA . ASP A 1 91 ? -8.289 -12.356 -1.859 1.00 98.69 91 ASP A CA 1
ATOM 748 C C . ASP A 1 91 ? -8.273 -10.822 -1.945 1.00 98.69 91 ASP A C 1
ATOM 750 O O . ASP A 1 91 ? -7.920 -10.252 -2.975 1.00 98.69 91 ASP A O 1
ATOM 754 N N . ARG A 1 92 ? -8.555 -10.125 -0.834 1.00 98.62 92 ARG A N 1
ATOM 755 C CA . ARG A 1 92 ? -8.529 -8.653 -0.795 1.00 98.62 92 ARG A CA 1
ATOM 756 C C . ARG A 1 92 ? -7.141 -8.073 -1.050 1.00 98.62 92 ARG A C 1
ATOM 758 O O . ARG A 1 92 ? -7.027 -7.049 -1.725 1.00 98.62 92 ARG A O 1
ATOM 765 N N . THR A 1 93 ? -6.094 -8.692 -0.509 1.00 98.81 93 THR A N 1
ATOM 766 C CA . THR A 1 93 ? -4.710 -8.259 -0.750 1.00 98.81 93 THR A CA 1
ATOM 767 C C . THR A 1 93 ? -4.357 -8.437 -2.221 1.00 98.81 93 THR A C 1
ATOM 769 O O . THR A 1 93 ? -3.905 -7.480 -2.851 1.00 98.81 93 THR A O 1
ATOM 772 N N . ARG A 1 94 ? -4.656 -9.610 -2.795 1.00 98.81 94 ARG A N 1
ATOM 773 C CA . ARG A 1 94 ? -4.441 -9.898 -4.217 1.00 98.81 94 ARG A CA 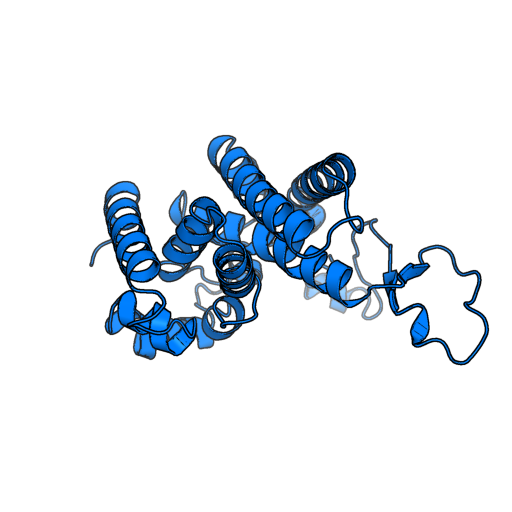1
ATOM 774 C C . ARG A 1 94 ? -5.173 -8.902 -5.105 1.00 98.81 94 ARG A C 1
ATOM 776 O O . ARG A 1 94 ? -4.569 -8.307 -5.987 1.00 98.81 94 ARG A O 1
ATOM 783 N N . GLU A 1 95 ? -6.454 -8.661 -4.847 1.00 98.88 95 GLU A N 1
ATOM 784 C CA . GLU A 1 95 ? -7.251 -7.689 -5.596 1.00 98.88 95 GLU A CA 1
ATOM 785 C C . GLU A 1 95 ? -6.693 -6.259 -5.501 1.00 98.88 95 GLU A C 1
ATOM 787 O O . GLU A 1 95 ? -6.734 -5.508 -6.476 1.00 98.88 95 GLU A O 1
ATOM 792 N N . THR A 1 96 ? -6.163 -5.870 -4.338 1.00 98.88 96 THR A N 1
ATOM 793 C CA . THR A 1 96 ? -5.515 -4.563 -4.147 1.00 98.88 96 THR A CA 1
ATOM 794 C C . THR A 1 96 ? -4.236 -4.461 -4.983 1.00 98.88 96 THR A C 1
ATOM 796 O O . THR A 1 96 ? -4.024 -3.453 -5.658 1.00 98.88 96 THR A O 1
ATOM 799 N N . MET A 1 97 ? -3.416 -5.516 -5.000 1.00 98.88 97 MET A N 1
ATOM 800 C CA . MET A 1 97 ? -2.211 -5.589 -5.835 1.00 98.88 97 MET A CA 1
ATOM 801 C C . MET A 1 97 ? -2.556 -5.593 -7.332 1.00 98.88 97 MET A C 1
ATOM 803 O O . MET A 1 97 ? -1.891 -4.914 -8.110 1.00 98.88 97 MET A O 1
ATOM 807 N N . MET A 1 98 ? -3.627 -6.281 -7.740 1.00 98.88 98 MET A N 1
ATOM 808 C CA . MET A 1 98 ? -4.099 -6.281 -9.129 1.00 98.88 98 MET A CA 1
ATOM 809 C C . MET A 1 98 ? -4.586 -4.897 -9.579 1.00 98.88 98 MET A C 1
ATOM 811 O O . MET A 1 98 ? -4.282 -4.489 -10.696 1.00 98.88 98 MET A O 1
ATOM 815 N N . GLN A 1 99 ? -5.261 -4.128 -8.714 1.00 98.88 99 GLN A N 1
ATOM 816 C CA . GLN A 1 99 ? -5.622 -2.740 -9.035 1.00 98.88 99 GLN A CA 1
ATOM 817 C C . GLN A 1 99 ? -4.375 -1.865 -9.249 1.00 98.88 99 GLN A C 1
ATOM 819 O O . GLN A 1 99 ? -4.348 -1.042 -10.161 1.00 98.88 99 GLN A O 1
ATOM 824 N N . ALA A 1 100 ? -3.318 -2.063 -8.457 1.00 98.81 100 ALA A N 1
ATOM 825 C CA . ALA A 1 100 ? -2.048 -1.371 -8.671 1.00 98.81 100 ALA A CA 1
ATOM 826 C C . ALA A 1 100 ? -1.341 -1.824 -9.965 1.00 98.81 100 ALA A C 1
ATOM 828 O O . ALA A 1 100 ? -0.752 -1.000 -10.663 1.00 98.81 100 ALA A O 1
ATOM 829 N N . ALA A 1 101 ? -1.442 -3.106 -10.333 1.00 98.75 101 ALA A N 1
ATOM 830 C CA . ALA A 1 101 ? -0.925 -3.621 -11.601 1.00 98.75 101 ALA A CA 1
ATOM 831 C C . ALA A 1 101 ? -1.619 -2.991 -12.817 1.00 98.75 101 ALA A C 1
ATOM 833 O O . ALA A 1 101 ? -0.952 -2.631 -13.785 1.00 98.75 101 ALA A O 1
ATOM 834 N N . GLU A 1 102 ? -2.939 -2.807 -12.762 1.00 98.75 102 GLU A N 1
ATOM 835 C CA . GLU A 1 102 ? -3.691 -2.102 -13.807 1.00 98.75 102 GLU A CA 1
ATOM 836 C C . GLU A 1 102 ? -3.197 -0.661 -13.988 1.00 98.75 102 GLU A C 1
ATOM 838 O O . GLU A 1 102 ? -2.991 -0.221 -15.120 1.00 98.75 102 GLU A O 1
ATOM 843 N N . ILE A 1 103 ? -2.941 0.045 -12.882 1.00 98.75 103 ILE A N 1
ATOM 844 C CA . ILE A 1 103 ? -2.390 1.408 -12.897 1.00 98.75 103 ILE A CA 1
ATOM 845 C C . ILE A 1 103 ? -0.991 1.425 -13.527 1.00 98.75 103 ILE A C 1
ATOM 847 O O . ILE A 1 103 ? -0.727 2.244 -14.404 1.00 98.75 103 ILE A O 1
ATOM 851 N N . LEU A 1 104 ? -0.115 0.488 -13.153 1.00 98.62 104 LEU A N 1
ATOM 852 C CA . LEU A 1 104 ? 1.237 0.385 -13.715 1.00 98.62 104 LEU A CA 1
ATOM 853 C C . LEU A 1 104 ? 1.240 0.111 -15.221 1.00 98.62 104 LEU A C 1
ATOM 855 O O . LEU A 1 104 ? 2.043 0.699 -15.937 1.00 98.62 104 LEU A O 1
ATOM 859 N N . MET A 1 105 ? 0.356 -0.759 -15.719 1.00 98.44 105 MET A N 1
ATOM 860 C CA . MET A 1 105 ? 0.249 -1.016 -17.163 1.00 98.44 105 MET A CA 1
ATOM 861 C C . MET A 1 105 ? -0.219 0.220 -17.934 1.00 98.44 105 MET A C 1
ATOM 863 O O . MET A 1 105 ? 0.150 0.400 -19.094 1.00 98.44 105 MET A O 1
ATOM 867 N N . LYS A 1 106 ? -1.045 1.064 -17.304 1.00 98.44 106 LYS A N 1
ATOM 868 C CA . LYS A 1 106 ? -1.523 2.307 -17.907 1.00 98.44 106 LYS A CA 1
ATOM 869 C C . LYS A 1 106 ? -0.449 3.396 -17.910 1.00 98.44 106 LYS A C 1
ATOM 871 O O . LYS A 1 106 ? -0.311 4.088 -18.914 1.00 98.44 106 LYS A O 1
ATOM 876 N N . GLU A 1 107 ? 0.303 3.512 -16.819 1.00 98.44 107 GLU A N 1
ATOM 877 C CA . GLU A 1 107 ? 1.429 4.440 -16.675 1.00 98.44 107 GLU A CA 1
ATOM 878 C C . GLU A 1 107 ? 2.618 4.064 -17.5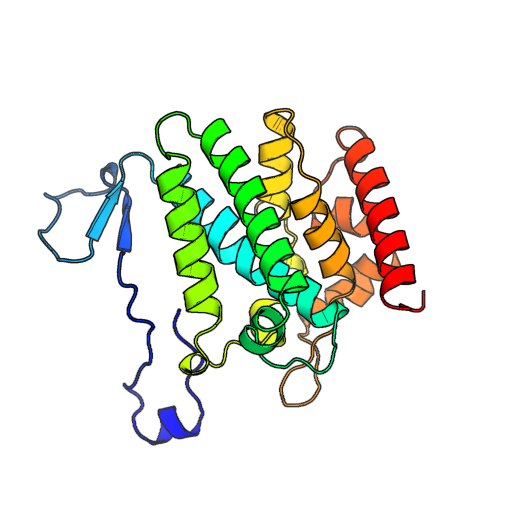73 1.00 98.44 107 GLU A C 1
ATOM 880 O O . GLU A 1 107 ? 3.253 4.942 -18.155 1.00 98.44 107 GLU A O 1
ATOM 885 N N . TYR A 1 108 ? 2.893 2.765 -17.734 1.00 98.06 108 TYR A N 1
ATOM 886 C CA . TYR A 1 108 ? 4.012 2.245 -18.523 1.00 98.06 108 TYR A CA 1
ATOM 887 C C . TYR A 1 108 ? 3.539 1.341 -19.674 1.00 98.06 108 TYR A C 1
ATOM 889 O O . TYR A 1 108 ? 3.762 0.123 -19.633 1.00 98.06 108 TYR A O 1
ATOM 897 N N . PRO A 1 109 ? 2.900 1.900 -20.723 1.00 97.19 109 PRO A N 1
ATOM 898 C CA . PRO A 1 109 ? 2.429 1.114 -21.856 1.00 97.19 109 PRO A CA 1
ATOM 899 C C . PRO A 1 109 ? 3.565 0.316 -22.505 1.00 97.19 109 PRO A C 1
ATOM 901 O O . PRO A 1 109 ? 4.582 0.878 -22.906 1.00 97.19 109 PRO A O 1
ATOM 904 N N . GLY A 1 110 ? 3.378 -0.999 -22.627 1.00 95.75 110 GLY A N 1
ATOM 905 C CA . GLY A 1 110 ? 4.336 -1.901 -23.273 1.00 95.75 110 GLY A CA 1
ATOM 906 C C . GLY A 1 110 ? 5.490 -2.387 -22.390 1.00 95.75 110 GLY A C 1
ATOM 907 O O . GLY A 1 110 ? 6.207 -3.287 -22.814 1.00 95.75 110 GLY A O 1
ATOM 908 N N . GLU A 1 111 ? 5.657 -1.865 -21.170 1.00 97.50 111 GLU A N 1
ATOM 909 C CA . GLU A 1 111 ? 6.697 -2.348 -20.245 1.00 97.50 111 GLU A CA 1
ATOM 910 C C . GLU A 1 111 ? 6.278 -3.638 -19.526 1.00 97.50 111 GLU A C 1
ATOM 912 O O . GLU A 1 111 ? 7.102 -4.514 -19.258 1.00 97.50 111 GLU A O 1
ATOM 917 N N . PHE A 1 112 ? 4.986 -3.756 -19.210 1.00 97.19 112 PHE A N 1
ATOM 918 C CA . PHE A 1 112 ? 4.425 -4.880 -18.468 1.00 97.19 112 PHE A CA 1
ATOM 919 C C . PHE A 1 112 ? 3.233 -5.484 -19.199 1.00 97.19 112 PHE A C 1
ATOM 921 O O . PHE A 1 112 ? 2.384 -4.759 -19.723 1.00 97.19 112 PHE A O 1
ATOM 928 N N . THR A 1 113 ? 3.122 -6.812 -19.165 1.00 97.19 113 THR A N 1
ATOM 929 C CA . THR A 1 113 ? 1.887 -7.500 -19.544 1.00 97.19 113 THR A CA 1
ATOM 930 C C . THR A 1 113 ? 1.060 -7.846 -18.309 1.00 97.19 113 THR A C 1
ATOM 932 O O . THR A 1 113 ? 1.580 -7.988 -17.199 1.00 97.19 113 THR A O 1
ATOM 935 N N . LYS A 1 114 ? -0.251 -8.038 -18.505 1.00 97.62 114 LYS A N 1
ATOM 936 C CA . LYS A 1 114 ? -1.149 -8.491 -17.435 1.00 97.62 114 LYS A CA 1
ATOM 937 C C . LYS A 1 114 ? -0.672 -9.809 -16.823 1.00 97.62 114 LYS A C 1
ATOM 939 O O . LYS A 1 114 ? -0.696 -9.944 -15.606 1.00 97.62 114 LYS A O 1
ATOM 944 N N . LYS A 1 115 ? -0.227 -10.752 -17.662 1.00 98.06 115 LYS A N 1
ATOM 945 C CA . LYS A 1 115 ? 0.232 -12.068 -17.212 1.00 98.06 115 LYS A CA 1
ATOM 946 C C . LYS A 1 115 ? 1.498 -11.958 -16.364 1.00 98.06 115 LYS A C 1
ATOM 948 O O . LYS A 1 115 ? 1.539 -12.556 -15.298 1.00 98.06 115 LYS A O 1
ATOM 953 N N . ASP A 1 116 ? 2.466 -11.139 -16.782 1.00 95.31 116 ASP A N 1
ATOM 954 C CA . ASP A 1 116 ? 3.711 -10.940 -16.025 1.00 95.31 116 ASP A CA 1
ATOM 955 C C . ASP A 1 116 ? 3.447 -10.366 -14.630 1.00 95.31 116 ASP A C 1
ATOM 957 O O . ASP A 1 116 ? 4.076 -10.772 -13.652 1.00 95.31 116 ASP A O 1
ATOM 961 N N . LEU A 1 117 ? 2.528 -9.400 -14.528 1.00 98.38 117 LEU A N 1
ATOM 962 C CA . LEU A 1 117 ? 2.175 -8.795 -13.246 1.00 98.38 117 LEU A CA 1
ATOM 963 C C . LEU A 1 117 ? 1.351 -9.743 -12.376 1.00 98.38 117 LEU A C 1
ATOM 965 O O . LEU A 1 117 ? 1.597 -9.799 -11.176 1.00 98.38 117 LEU A O 1
ATOM 969 N N . GLU A 1 118 ? 0.423 -10.499 -12.960 1.00 98.62 118 GLU A N 1
ATOM 970 C CA . GLU A 1 118 ? -0.353 -11.513 -12.243 1.00 98.62 118 GLU A CA 1
ATOM 971 C C . GLU A 1 118 ? 0.553 -12.609 -11.666 1.00 98.62 118 GLU A C 1
ATOM 973 O O . GLU A 1 118 ? 0.502 -12.868 -10.466 1.00 98.62 118 GLU A O 1
ATOM 978 N N . ASP A 1 119 ? 1.463 -13.160 -12.473 1.00 98.25 119 ASP A N 1
ATOM 979 C CA . ASP A 1 119 ? 2.429 -14.163 -12.011 1.00 98.25 119 ASP A CA 1
ATOM 980 C C . ASP A 1 119 ? 3.355 -13.609 -10.929 1.00 98.25 119 ASP A C 1
ATOM 982 O O . ASP A 1 119 ? 3.662 -14.292 -9.951 1.00 98.25 119 ASP A O 1
ATOM 986 N N . HIS A 1 120 ? 3.777 -12.349 -11.064 1.00 97.56 120 HIS A N 1
ATOM 987 C CA . HIS A 1 120 ? 4.588 -11.695 -10.045 1.00 97.56 120 HIS A CA 1
ATOM 988 C C . HIS A 1 120 ? 3.829 -11.492 -8.726 1.00 97.56 120 HIS A C 1
ATOM 990 O O . HIS A 1 120 ? 4.413 -11.658 -7.655 1.00 97.56 120 HIS A O 1
ATOM 996 N N . ILE A 1 121 ? 2.546 -11.126 -8.791 1.00 98.75 121 ILE A N 1
ATOM 997 C CA . ILE A 1 121 ? 1.679 -10.964 -7.618 1.00 98.75 121 ILE A CA 1
ATOM 998 C C . ILE A 1 121 ? 1.473 -12.307 -6.920 1.00 98.75 121 ILE A C 1
ATOM 1000 O O . ILE A 1 121 ? 1.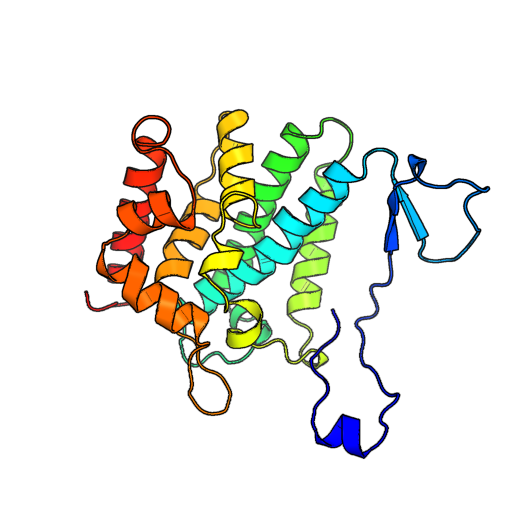624 -12.380 -5.700 1.00 98.75 121 ILE A O 1
ATOM 1004 N N . ASP A 1 122 ? 1.177 -13.361 -7.677 1.00 98.31 122 ASP A N 1
ATOM 1005 C CA . ASP A 1 122 ? 0.921 -14.693 -7.130 1.00 98.31 122 ASP A CA 1
ATOM 1006 C C . ASP A 1 122 ? 2.187 -15.301 -6.502 1.00 98.31 122 ASP A C 1
ATOM 1008 O O . ASP A 1 122 ? 2.124 -15.863 -5.404 1.00 98.31 122 ASP A O 1
ATOM 1012 N N . ASP A 1 123 ? 3.356 -15.101 -7.125 1.00 97.31 123 ASP A N 1
ATOM 1013 C CA . ASP A 1 123 ? 4.657 -15.438 -6.532 1.00 97.31 123 ASP A CA 1
ATOM 1014 C C . ASP A 1 123 ? 4.900 -14.679 -5.219 1.00 97.31 123 ASP A C 1
ATOM 1016 O O . ASP A 1 123 ? 5.266 -15.282 -4.208 1.00 97.31 123 ASP A O 1
ATOM 1020 N N . LEU A 1 124 ? 4.662 -13.363 -5.197 1.00 97.19 124 LEU A N 1
ATOM 1021 C CA . LEU A 1 124 ? 4.843 -12.553 -3.991 1.00 97.19 124 LEU A CA 1
ATOM 1022 C C . LEU A 1 124 ? 3.924 -12.999 -2.857 1.00 97.19 124 LEU A C 1
ATOM 1024 O O . LEU A 1 124 ? 4.394 -13.158 -1.736 1.00 97.19 124 LEU A O 1
ATOM 1028 N N . LEU A 1 125 ? 2.644 -13.250 -3.134 1.00 98.19 125 LEU A N 1
ATOM 1029 C CA . LEU A 1 125 ? 1.706 -13.726 -2.118 1.00 98.19 125 LEU A CA 1
ATOM 1030 C C . LEU A 1 125 ? 2.148 -15.070 -1.530 1.00 98.19 125 LEU A C 1
ATOM 1032 O O . LEU A 1 125 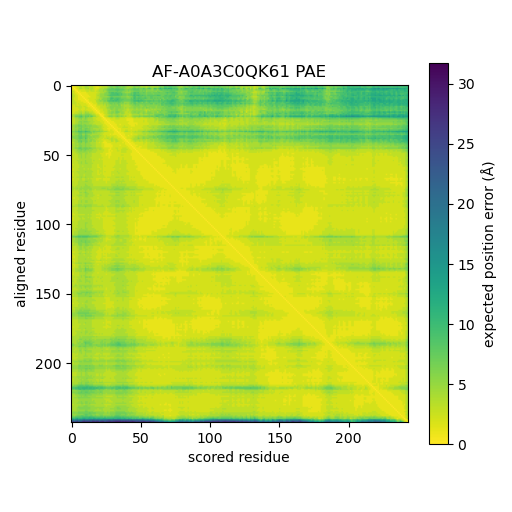? 2.098 -15.239 -0.315 1.00 98.19 125 LEU A O 1
ATOM 1036 N N . LYS A 1 126 ? 2.655 -15.990 -2.359 1.00 96.44 126 LYS A N 1
ATOM 1037 C CA . LYS A 1 126 ? 3.252 -17.252 -1.891 1.00 96.44 126 LYS A CA 1
ATOM 1038 C C . LYS A 1 126 ? 4.507 -17.025 -1.041 1.00 96.44 126 LYS A C 1
ATOM 1040 O O . LYS A 1 126 ? 4.767 -17.762 -0.094 1.00 96.44 126 LYS A O 1
ATOM 1045 N N . ARG A 1 127 ? 5.318 -16.022 -1.363 1.00 95.25 127 ARG A N 1
ATOM 1046 C CA . ARG A 1 127 ? 6.520 -15.697 -0.580 1.00 95.25 127 ARG A CA 1
ATOM 1047 C C . ARG A 1 127 ? 6.180 -15.030 0.745 1.00 95.25 127 ARG A C 1
ATOM 1049 O O . ARG A 1 127 ? 6.851 -15.297 1.734 1.00 95.25 127 ARG A O 1
ATOM 1056 N N . PHE A 1 128 ? 5.120 -14.227 0.793 1.00 95.75 128 PHE A N 1
ATOM 1057 C CA . PHE A 1 128 ? 4.632 -13.620 2.032 1.00 95.75 128 PHE A CA 1
ATOM 1058 C C . PHE A 1 128 ? 4.093 -14.668 3.023 1.00 95.75 128 PHE A C 1
ATOM 1060 O O . PHE A 1 128 ? 4.050 -14.401 4.221 1.00 95.75 128 PHE A O 1
ATOM 1067 N N . THR A 1 129 ? 3.719 -15.867 2.555 1.00 95.31 129 THR A N 1
ATOM 1068 C CA . THR A 1 129 ? 3.352 -17.002 3.423 1.00 95.31 129 THR A CA 1
ATOM 1069 C C . THR A 1 129 ? 4.551 -17.818 3.915 1.00 95.31 129 THR A C 1
ATOM 1071 O O . THR A 1 129 ? 4.354 -18.856 4.536 1.00 95.31 129 THR A O 1
ATOM 1074 N N . ASN A 1 130 ? 5.793 -17.414 3.625 1.00 94.06 130 ASN A N 1
ATOM 1075 C CA . ASN A 1 130 ? 6.969 -18.147 4.085 1.00 94.06 130 ASN A CA 1
ATOM 1076 C C . ASN A 1 130 ? 7.195 -17.934 5.591 1.00 94.06 130 ASN A C 1
ATOM 1078 O O . ASN A 1 130 ? 7.756 -16.920 6.007 1.00 94.06 130 ASN A O 1
ATOM 1082 N N . GLU A 1 131 ? 6.791 -18.918 6.394 1.00 94.44 131 GLU A N 1
ATOM 1083 C CA . GLU A 1 131 ? 6.919 -18.904 7.857 1.00 94.44 131 GLU A CA 1
ATOM 1084 C C . GLU A 1 131 ? 8.368 -18.720 8.327 1.00 94.44 131 GLU A C 1
ATOM 1086 O O . GLU A 1 131 ? 8.604 -18.026 9.313 1.00 94.44 131 GLU A O 1
ATOM 1091 N N . ALA A 1 132 ? 9.349 -19.236 7.575 1.00 90.38 132 ALA A N 1
ATOM 1092 C CA . ALA A 1 132 ? 10.768 -19.121 7.917 1.00 90.38 132 ALA A CA 1
ATOM 1093 C C . ALA A 1 132 ? 11.304 -17.679 7.852 1.00 90.38 132 ALA A C 1
ATOM 1095 O O . ALA A 1 132 ? 12.382 -17.405 8.368 1.00 90.38 132 ALA A O 1
ATOM 1096 N N . LEU A 1 133 ? 10.579 -16.750 7.215 1.00 89.00 133 LEU A N 1
ATOM 1097 C CA . LEU A 1 133 ? 10.943 -15.331 7.229 1.00 89.00 133 LEU A CA 1
ATOM 1098 C C . LEU A 1 133 ? 10.499 -14.619 8.512 1.00 89.00 133 LEU A C 1
ATOM 1100 O O . LEU A 1 133 ? 10.989 -13.527 8.780 1.00 89.00 133 LEU A O 1
ATOM 1104 N N . GLY A 1 134 ? 9.556 -15.177 9.281 1.00 91.50 134 GLY A N 1
ATOM 1105 C CA . GLY A 1 134 ? 9.092 -14.554 10.524 1.00 91.50 134 GLY A CA 1
ATOM 1106 C C . GLY A 1 134 ? 8.593 -13.113 10.345 1.00 91.50 134 GLY A C 1
ATOM 1107 O O . GLY A 1 134 ? 8.731 -12.286 11.244 1.00 91.50 134 GLY A O 1
ATOM 1108 N N . ASP A 1 135 ? 8.045 -12.770 9.173 1.00 94.56 135 ASP A N 1
ATOM 1109 C CA . ASP A 1 135 ? 7.658 -11.395 8.867 1.00 94.56 135 ASP A CA 1
ATOM 1110 C C . ASP A 1 135 ? 6.476 -10.950 9.727 1.00 94.56 135 ASP A C 1
ATOM 1112 O O . ASP A 1 135 ? 5.330 -11.332 9.488 1.00 94.56 135 ASP A O 1
ATOM 1116 N N . THR A 1 136 ? 6.752 -10.117 10.732 1.00 96.94 136 THR A N 1
ATOM 1117 C CA . THR A 1 136 ? 5.717 -9.636 11.647 1.00 96.94 136 THR A CA 1
ATOM 1118 C C . THR A 1 136 ? 4.883 -8.510 11.043 1.00 96.94 136 THR A C 1
ATOM 1120 O O . THR A 1 136 ? 5.386 -7.610 10.359 1.00 96.94 136 THR A O 1
ATOM 1123 N N . ILE A 1 137 ? 3.588 -8.509 11.357 1.00 98.25 137 ILE A N 1
ATOM 1124 C CA . ILE A 1 137 ? 2.651 -7.436 11.015 1.00 98.25 137 ILE A CA 1
ATOM 1125 C C . ILE A 1 137 ? 3.166 -6.096 11.548 1.00 98.25 137 ILE A C 1
ATOM 1127 O O . ILE A 1 137 ? 3.126 -5.104 10.822 1.00 98.25 137 ILE A O 1
ATOM 1131 N N . TYR A 1 138 ? 3.706 -6.069 12.770 1.00 98.12 138 TYR A N 1
ATOM 1132 C CA . TYR A 1 138 ? 4.328 -4.883 13.360 1.00 98.12 138 TYR A CA 1
ATOM 1133 C C . TYR A 1 138 ? 5.453 -4.320 12.482 1.00 98.12 138 TYR A C 1
ATOM 1135 O O . TYR A 1 138 ? 5.384 -3.171 12.039 1.00 98.12 138 TYR A O 1
ATOM 1143 N N . ARG A 1 139 ? 6.463 -5.137 12.154 1.00 96.25 139 ARG A N 1
ATOM 1144 C CA . ARG A 1 139 ? 7.631 -4.715 11.367 1.00 96.25 139 ARG A CA 1
ATOM 1145 C C . ARG A 1 139 ? 7.227 -4.216 9.981 1.00 96.25 139 ARG A C 1
ATOM 1147 O O . ARG A 1 139 ? 7.728 -3.191 9.504 1.00 96.25 139 ARG A O 1
ATOM 1154 N N . ILE A 1 140 ? 6.313 -4.936 9.333 1.00 97.19 140 ILE A N 1
ATOM 1155 C CA . ILE A 1 140 ? 5.884 -4.648 7.964 1.00 97.19 140 ILE A CA 1
ATOM 1156 C C . ILE A 1 140 ? 4.879 -3.493 7.899 1.00 97.19 140 ILE A C 1
ATOM 1158 O O . ILE A 1 140 ? 4.883 -2.760 6.907 1.00 97.19 140 ILE A O 1
ATOM 1162 N N . GLY A 1 141 ? 4.086 -3.249 8.942 1.00 98.00 141 GLY A N 1
ATOM 1163 C CA . GLY A 1 141 ? 3.069 -2.195 8.980 1.00 98.00 141 GLY A CA 1
ATOM 1164 C C . GLY A 1 141 ? 3.547 -0.843 9.527 1.00 98.00 141 GLY A C 1
ATOM 1165 O O . GLY A 1 141 ? 3.090 0.184 9.021 1.00 98.00 141 GLY A O 1
ATOM 1166 N N . ARG A 1 142 ? 4.503 -0.824 10.472 1.00 98.12 142 ARG A N 1
ATOM 1167 C CA . ARG A 1 142 ? 4.929 0.389 11.211 1.00 98.12 142 ARG A CA 1
ATOM 1168 C C . ARG A 1 142 ? 5.552 1.498 10.359 1.00 98.12 142 ARG A C 1
ATOM 1170 O O . ARG A 1 142 ? 5.908 1.240 9.214 1.00 98.12 142 ARG A O 1
ATOM 1177 N N . ASP A 1 143 ? 5.806 2.676 10.924 1.00 98.31 143 ASP A N 1
ATOM 1178 C CA . ASP A 1 143 ? 6.386 3.855 10.248 1.00 98.31 143 ASP A CA 1
ATOM 1179 C C . ASP A 1 143 ? 5.394 4.503 9.263 1.00 98.31 143 ASP A C 1
ATOM 1181 O O . ASP A 1 143 ? 5.676 4.717 8.077 1.00 98.31 143 ASP A O 1
ATOM 1185 N N . LEU A 1 144 ? 4.190 4.780 9.775 1.00 98.62 144 LEU A N 1
ATOM 1186 C CA . LEU A 1 144 ? 3.034 5.284 9.032 1.00 98.62 144 LEU A CA 1
ATOM 1187 C C . LEU A 1 144 ? 3.328 6.623 8.350 1.00 98.62 144 LEU A C 1
ATOM 1189 O O . LEU A 1 144 ? 3.019 6.775 7.173 1.00 98.62 144 LEU A O 1
ATOM 1193 N N . ILE A 1 145 ? 3.992 7.568 9.026 1.00 98.31 145 ILE A N 1
ATOM 1194 C CA . ILE A 1 145 ? 4.314 8.885 8.440 1.00 98.31 145 ILE A CA 1
ATOM 1195 C C . ILE A 1 145 ? 5.098 8.725 7.128 1.00 98.31 145 ILE A C 1
ATOM 1197 O O . ILE A 1 145 ? 4.808 9.405 6.148 1.00 98.31 145 ILE A O 1
ATOM 1201 N N . ARG A 1 146 ? 6.061 7.792 7.076 1.00 98.19 146 ARG A N 1
ATOM 1202 C CA . ARG A 1 146 ? 6.815 7.511 5.848 1.00 98.19 146 ARG A CA 1
ATOM 1203 C C . ARG A 1 146 ? 5.978 6.724 4.838 1.00 98.19 146 ARG A C 1
ATOM 1205 O O . ARG A 1 146 ? 5.910 7.107 3.676 1.00 98.19 146 ARG A O 1
ATOM 1212 N N . LYS A 1 147 ? 5.349 5.619 5.261 1.00 98.62 147 LYS A N 1
ATOM 1213 C CA . LYS A 1 147 ? 4.648 4.678 4.359 1.00 98.62 147 LYS A CA 1
ATOM 1214 C C . LYS A 1 147 ? 3.371 5.241 3.739 1.00 98.62 147 LYS A C 1
ATOM 1216 O O . LYS A 1 147 ? 2.938 4.738 2.702 1.00 98.62 147 LYS A O 1
ATOM 1221 N N . LEU A 1 148 ? 2.778 6.247 4.373 1.00 98.69 148 LEU A N 1
ATOM 1222 C CA . LEU A 1 148 ? 1.611 6.978 3.885 1.00 98.69 148 LEU A CA 1
ATOM 1223 C C . LEU A 1 148 ? 2.003 8.309 3.229 1.00 98.69 148 LEU A C 1
ATOM 1225 O O . LEU A 1 148 ? 1.129 9.111 2.922 1.00 98.69 148 LEU A O 1
ATOM 1229 N N . GLY A 1 149 ? 3.301 8.548 3.016 1.00 98.56 149 GLY A N 1
ATOM 1230 C CA . GLY A 1 149 ? 3.790 9.728 2.317 1.00 98.56 149 GLY A CA 1
ATOM 1231 C C . GLY A 1 149 ? 3.333 9.774 0.852 1.00 98.56 149 GLY A C 1
ATOM 1232 O O . GLY A 1 149 ? 3.016 8.734 0.270 1.00 98.56 149 GLY A O 1
ATOM 1233 N N . PRO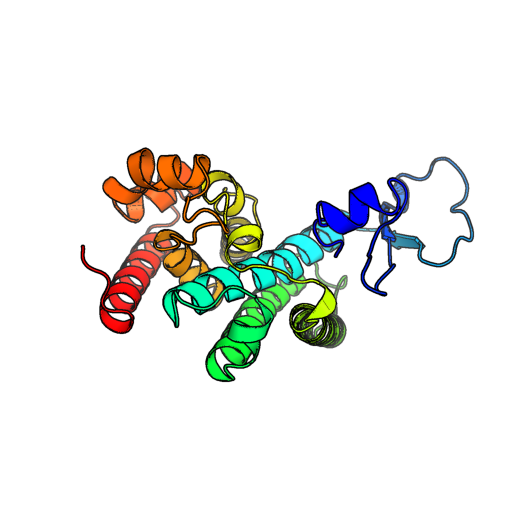 A 1 150 ? 3.336 10.968 0.232 1.00 98.06 150 PRO A N 1
ATOM 1234 C CA . PRO A 1 150 ? 2.717 11.231 -1.070 1.00 98.06 150 PRO A CA 1
ATOM 1235 C C . PRO A 1 150 ? 3.239 10.361 -2.219 1.00 98.06 150 PRO A C 1
ATOM 1237 O O . PRO A 1 150 ? 2.463 10.020 -3.105 1.00 98.06 150 PRO A O 1
ATOM 1240 N N . GLU A 1 151 ? 4.517 9.985 -2.175 1.00 97.19 151 GLU A N 1
ATOM 1241 C CA . GLU A 1 151 ? 5.195 9.207 -3.220 1.00 97.19 151 GLU A CA 1
ATOM 1242 C C . GLU A 1 151 ? 5.448 7.745 -2.804 1.00 97.19 151 GLU A C 1
ATOM 1244 O O . GLU A 1 151 ? 6.101 6.997 -3.526 1.00 97.19 151 GLU A O 1
ATOM 1249 N N . ASP A 1 152 ? 4.977 7.315 -1.625 1.00 98.31 152 ASP A N 1
ATOM 1250 C CA . ASP A 1 152 ? 5.177 5.941 -1.139 1.00 98.31 152 ASP A CA 1
ATOM 1251 C C . ASP A 1 152 ? 4.020 5.022 -1.599 1.00 98.31 152 ASP A C 1
ATOM 1253 O O . ASP A 1 152 ? 3.039 5.432 -2.218 1.00 98.31 152 ASP A O 1
ATOM 1257 N N . ARG A 1 153 ? 4.153 3.732 -1.302 1.00 98.50 153 ARG A N 1
ATOM 1258 C CA . ARG A 1 153 ? 3.445 2.582 -1.874 1.00 98.50 153 ARG A CA 1
ATOM 1259 C C . ARG A 1 153 ? 1.935 2.725 -2.080 1.00 98.50 153 ARG A C 1
ATOM 1261 O O . ARG A 1 153 ? 1.450 2.256 -3.097 1.00 98.50 153 ARG A O 1
ATOM 1268 N N . LEU A 1 154 ? 1.194 3.309 -1.133 1.00 98.75 154 LEU A N 1
ATOM 1269 C CA . LEU A 1 154 ? -0.268 3.423 -1.220 1.00 98.75 154 LEU A CA 1
ATOM 1270 C C . LEU A 1 154 ? -0.676 4.721 -1.912 1.00 98.75 154 LEU A C 1
ATOM 1272 O O . LEU A 1 154 ? -1.428 4.700 -2.883 1.00 98.75 154 LEU A O 1
ATOM 1276 N N . VAL A 1 155 ? -0.176 5.852 -1.417 1.00 98.75 155 VAL A N 1
ATOM 1277 C CA . VAL A 1 155 ? -0.600 7.171 -1.893 1.00 98.75 155 VAL A CA 1
ATOM 1278 C C . VAL A 1 155 ? -0.037 7.473 -3.277 1.00 98.75 155 VAL A C 1
ATOM 1280 O O . VAL A 1 155 ? -0.780 7.982 -4.112 1.00 98.75 155 VAL A O 1
ATOM 1283 N N . GLY A 1 156 ? 1.207 7.082 -3.556 1.00 98.62 156 GLY A N 1
ATOM 1284 C CA . GLY A 1 156 ? 1.807 7.194 -4.884 1.00 98.62 156 GLY A CA 1
ATOM 1285 C C . GLY A 1 156 ? 1.015 6.404 -5.927 1.00 98.62 156 GLY A C 1
ATOM 1286 O O . GLY A 1 156 ? 0.666 6.947 -6.973 1.00 98.62 156 GLY A O 1
ATOM 1287 N N . ALA A 1 157 ? 0.616 5.167 -5.604 1.00 98.69 157 ALA A N 1
ATOM 1288 C CA . ALA A 1 157 ? -0.226 4.353 -6.483 1.00 98.69 157 ALA A CA 1
ATOM 1289 C C . ALA A 1 157 ? -1.612 4.985 -6.702 1.00 98.69 157 ALA A C 1
ATOM 1291 O O . ALA A 1 157 ? -2.102 5.024 -7.829 1.00 98.69 157 ALA A O 1
ATOM 1292 N N . ILE A 1 158 ? -2.233 5.530 -5.645 1.00 98.88 158 ILE A N 1
ATOM 1293 C CA . ILE A 1 158 ? -3.503 6.262 -5.758 1.00 98.88 158 ILE A CA 1
ATOM 1294 C C . ILE A 1 158 ? -3.336 7.470 -6.682 1.00 98.88 158 ILE A C 1
ATOM 1296 O O . ILE A 1 158 ? -4.085 7.599 -7.644 1.00 98.88 158 ILE A O 1
ATOM 1300 N N . LYS A 1 159 ? -2.352 8.339 -6.433 1.00 98.62 159 LYS A N 1
ATOM 1301 C CA . LYS A 1 159 ? -2.113 9.548 -7.234 1.00 98.62 159 LYS A CA 1
ATOM 1302 C C . LYS A 1 159 ? -1.840 9.218 -8.699 1.00 98.62 159 LYS A C 1
ATOM 1304 O O . LYS A 1 159 ? -2.437 9.844 -9.570 1.00 98.62 159 LYS A O 1
ATOM 1309 N N . MET A 1 160 ? -1.026 8.198 -8.966 1.00 98.62 160 MET A N 1
ATOM 1310 C CA . MET A 1 160 ? -0.783 7.700 -10.319 1.00 98.62 160 MET A CA 1
ATOM 1311 C C . MET A 1 160 ? -2.083 7.232 -10.987 1.00 98.62 160 MET A C 1
ATOM 1313 O O . MET A 1 160 ? -2.381 7.636 -12.108 1.00 98.62 160 MET A O 1
ATOM 1317 N N . GLY A 1 161 ? -2.914 6.456 -10.285 1.00 98.62 161 GLY A N 1
ATOM 1318 C CA . GLY A 1 161 ? -4.220 6.039 -10.798 1.00 98.62 161 GLY A CA 1
ATOM 1319 C C . GLY A 1 161 ? -5.147 7.217 -11.115 1.00 98.62 161 GLY A C 1
ATOM 1320 O O . GLY A 1 161 ? -5.828 7.203 -12.139 1.00 98.62 161 GLY A O 1
ATOM 1321 N N . LEU A 1 162 ? -5.141 8.264 -10.284 1.00 98.25 162 LEU A N 1
ATOM 1322 C CA . LEU A 1 162 ? -5.954 9.466 -10.496 1.00 98.25 162 LEU A CA 1
ATOM 1323 C C . LEU A 1 162 ? -5.531 10.258 -11.735 1.00 98.25 162 LEU A C 1
ATOM 1325 O O . LEU A 1 162 ? -6.407 10.717 -12.465 1.00 98.25 162 LEU A O 1
ATOM 1329 N N . VAL A 1 163 ? -4.226 10.371 -12.011 1.00 97.69 163 VAL A N 1
ATOM 1330 C CA . VAL A 1 163 ? -3.712 11.000 -13.246 1.00 97.69 163 VAL A CA 1
ATOM 1331 C C . VAL A 1 163 ? -4.282 10.310 -14.491 1.00 97.69 163 VAL A C 1
ATOM 1333 O O . VAL A 1 163 ? -4.607 10.972 -15.475 1.00 97.69 163 VAL A O 1
ATOM 1336 N N . HIS A 1 164 ? -4.491 8.994 -14.421 1.00 97.88 164 HIS A N 1
ATOM 1337 C CA . HIS A 1 164 ? -5.066 8.190 -15.503 1.00 97.88 164 HIS A CA 1
ATOM 1338 C C . HIS A 1 164 ? -6.591 8.019 -15.439 1.00 97.88 164 HIS A C 1
ATOM 1340 O O . HIS A 1 164 ? -7.143 7.237 -16.214 1.00 97.88 164 HIS A O 1
ATOM 1346 N N . ASN A 1 165 ? -7.291 8.734 -14.549 1.00 97.75 165 ASN A N 1
ATOM 1347 C CA . ASN A 1 165 ? -8.736 8.594 -14.305 1.00 97.75 165 ASN A CA 1
ATOM 1348 C C . ASN A 1 165 ? -9.175 7.150 -13.981 1.00 97.75 165 ASN A C 1
ATOM 1350 O O . ASN A 1 165 ? -10.266 6.714 -14.355 1.00 97.75 165 ASN A O 1
ATOM 1354 N N . MET A 1 166 ? -8.321 6.388 -13.298 1.00 98.19 166 MET A N 1
ATOM 1355 C CA . MET A 1 166 ? -8.589 5.000 -12.928 1.00 98.19 166 MET A CA 1
ATOM 1356 C C . MET A 1 166 ? -9.275 4.893 -11.567 1.00 98.19 166 MET A C 1
ATOM 1358 O O . MET A 1 166 ? -9.165 5.766 -10.704 1.00 98.19 166 MET A O 1
ATOM 1362 N N . ASN A 1 167 ? -9.971 3.775 -11.350 1.00 97.31 167 ASN A N 1
ATOM 1363 C CA . ASN A 1 167 ? -10.489 3.441 -10.031 1.00 97.31 167 ASN A CA 1
ATOM 1364 C C . ASN A 1 167 ? -9.334 3.058 -9.084 1.00 97.31 167 ASN A C 1
ATOM 1366 O O . ASN A 1 167 ? -8.485 2.247 -9.441 1.00 97.31 167 ASN A O 1
ATOM 1370 N N . VAL A 1 168 ? -9.358 3.582 -7.858 1.00 98.62 168 VAL A N 1
ATOM 1371 C CA . VAL A 1 168 ? -8.339 3.378 -6.811 1.00 98.62 168 VAL A CA 1
ATOM 1372 C C . VAL A 1 168 ? -8.923 2.817 -5.508 1.00 98.62 168 VAL A C 1
ATOM 1374 O O . VAL A 1 168 ? -8.283 2.847 -4.463 1.00 98.62 168 VAL A O 1
ATOM 1377 N N . ASP A 1 169 ? -10.157 2.313 -5.547 1.00 98.69 169 ASP A N 1
ATOM 1378 C CA . ASP A 1 169 ? -10.937 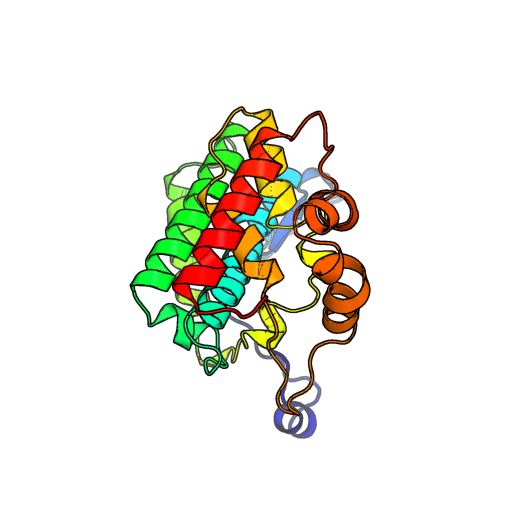1.973 -4.351 1.00 98.69 169 ASP A CA 1
ATOM 1379 C C . ASP A 1 169 ? -10.317 0.952 -3.407 1.00 98.69 169 ASP A C 1
ATOM 1381 O O . ASP A 1 169 ? -10.445 1.094 -2.192 1.00 98.69 169 ASP A O 1
ATOM 1385 N N . LYS A 1 170 ? -9.654 -0.073 -3.940 1.00 98.81 170 LYS A N 1
ATOM 1386 C CA . LYS A 1 170 ? -9.068 -1.137 -3.124 1.00 98.81 170 LYS A CA 1
ATOM 1387 C C . LYS A 1 170 ? -7.831 -0.616 -2.403 1.00 98.81 170 LYS A C 1
ATOM 1389 O O . LYS A 1 170 ? -7.695 -0.810 -1.195 1.00 98.81 170 LYS A O 1
ATOM 1394 N N . ILE A 1 171 ? -6.990 0.132 -3.120 1.00 98.94 171 ILE A N 1
ATOM 1395 C CA . ILE A 1 171 ? -5.810 0.793 -2.552 1.00 98.94 171 ILE A CA 1
ATOM 1396 C C . ILE A 1 171 ? -6.242 1.860 -1.534 1.00 98.94 171 ILE A C 1
ATOM 1398 O O . ILE A 1 171 ? -5.678 1.936 -0.444 1.00 98.94 171 ILE A O 1
ATOM 1402 N N . LEU A 1 172 ? -7.292 2.631 -1.834 1.00 98.88 172 LEU A N 1
ATOM 1403 C CA . LEU A 1 172 ? -7.842 3.645 -0.933 1.00 98.88 172 LEU A CA 1
ATOM 1404 C C . LEU A 1 172 ? -8.439 3.035 0.342 1.00 98.88 172 LEU A C 1
ATOM 1406 O O . LEU A 1 172 ? -8.289 3.611 1.417 1.00 98.88 172 LEU A O 1
ATOM 1410 N N . TYR A 1 173 ? -9.073 1.863 0.257 1.00 98.88 173 TYR A N 1
ATOM 1411 C CA . TYR A 1 173 ? -9.539 1.140 1.441 1.00 98.88 173 TYR A CA 1
ATOM 1412 C C . TYR A 1 173 ? -8.361 0.651 2.298 1.00 98.88 173 TYR A C 1
ATOM 1414 O O . TYR A 1 173 ? -8.405 0.752 3.527 1.00 98.88 173 TYR A O 1
ATOM 1422 N N . ALA A 1 174 ? -7.294 0.133 1.677 1.00 98.88 174 ALA A N 1
ATOM 1423 C CA . ALA A 1 174 ? -6.074 -0.251 2.391 1.00 98.88 174 ALA A CA 1
ATOM 1424 C C . ALA A 1 174 ? -5.405 0.962 3.069 1.00 98.88 174 ALA A C 1
ATOM 1426 O O . ALA A 1 174 ? -4.959 0.852 4.210 1.00 98.88 174 ALA A O 1
ATOM 1427 N N . LEU A 1 175 ? -5.415 2.131 2.415 1.00 98.94 175 LEU A N 1
ATOM 1428 C CA . LEU A 1 175 ? -4.989 3.402 3.008 1.00 98.94 175 LEU A CA 1
ATOM 1429 C C . LEU A 1 175 ? -5.868 3.792 4.202 1.00 98.94 175 LEU A C 1
ATOM 1431 O O . LEU A 1 175 ? -5.341 4.050 5.274 1.00 98.94 175 LEU A O 1
ATOM 1435 N N . ALA A 1 176 ? -7.195 3.768 4.072 1.00 98.81 176 ALA A N 1
ATOM 1436 C CA . ALA A 1 176 ? -8.088 4.074 5.194 1.00 98.81 176 ALA A CA 1
ATOM 1437 C C . ALA A 1 176 ? -7.884 3.112 6.383 1.00 98.81 176 ALA A C 1
ATOM 1439 O O . ALA A 1 176 ? -7.966 3.512 7.543 1.00 98.81 176 ALA A O 1
ATOM 1440 N N . SER A 1 177 ? -7.570 1.846 6.094 1.00 98.81 177 SER A N 1
ATOM 1441 C CA . SER A 1 177 ? -7.273 0.822 7.102 1.00 98.81 177 SER A CA 1
ATOM 1442 C C . SER A 1 177 ? -5.991 1.116 7.886 1.00 98.81 177 SER A C 1
ATOM 1444 O O . SER A 1 177 ? -5.928 0.823 9.081 1.00 98.81 177 SER A O 1
ATOM 1446 N N . SER A 1 178 ? -4.982 1.721 7.251 1.00 98.75 178 SER A N 1
ATOM 1447 C CA . SER A 1 178 ? -3.687 2.000 7.883 1.00 98.75 178 SER A CA 1
ATOM 1448 C C . SER A 1 178 ? -3.782 3.019 9.020 1.00 98.75 178 SER A C 1
ATOM 1450 O O . SER A 1 178 ? -3.030 2.934 9.988 1.00 98.75 178 SER A O 1
ATOM 1452 N N . PHE A 1 179 ? -4.746 3.942 8.961 1.00 98.62 179 PHE A N 1
ATOM 1453 C CA . PHE A 1 179 ? -4.921 4.992 9.970 1.00 98.62 179 PHE A CA 1
ATOM 1454 C C . PHE A 1 179 ? -5.212 4.434 11.370 1.00 98.62 179 PHE A C 1
ATOM 1456 O O . PHE A 1 179 ? -4.924 5.081 12.380 1.00 98.62 179 PHE A O 1
ATOM 1463 N N . TYR A 1 180 ? -5.720 3.204 11.435 1.00 98.38 180 TYR A N 1
ATOM 1464 C CA . TYR A 1 180 ? -6.072 2.481 12.655 1.00 98.38 180 TYR A CA 1
ATOM 1465 C C . TYR A 1 180 ? -5.026 1.453 13.093 1.00 98.38 180 TYR A C 1
ATOM 1467 O O . TYR A 1 180 ? -5.260 0.702 14.040 1.00 98.38 180 TYR A O 1
ATOM 1475 N N . PHE A 1 181 ? -3.885 1.391 12.411 1.00 98.50 181 PHE A N 1
ATOM 1476 C CA . PHE A 1 181 ? -2.818 0.459 12.736 1.00 98.50 181 PHE A CA 1
ATOM 1477 C C . PHE A 1 181 ? -2.140 0.831 14.062 1.00 98.50 181 PHE A C 1
ATOM 1479 O O . PHE A 1 181 ? -1.625 1.939 14.207 1.00 98.50 181 PHE A O 1
ATOM 1486 N N . ARG A 1 182 ? -2.168 -0.080 15.041 1.00 97.56 182 ARG A N 1
ATOM 1487 C CA . ARG A 1 182 ? -1.574 0.085 16.384 1.00 97.56 182 ARG A CA 1
ATOM 1488 C C . ARG A 1 182 ? -0.887 -1.209 16.834 1.00 97.56 182 ARG A C 1
ATOM 1490 O O . ARG A 1 182 ? -1.087 -1.665 17.957 1.00 97.56 182 ARG A O 1
ATOM 1497 N N . ALA A 1 183 ? -0.198 -1.886 15.917 1.00 97.50 183 ALA A N 1
ATOM 1498 C CA . ALA A 1 183 ? 0.562 -3.075 16.286 1.00 97.50 183 ALA A CA 1
ATOM 1499 C C . ALA A 1 183 ? 1.728 -2.683 17.199 1.00 97.50 183 ALA A C 1
ATOM 1501 O O . ALA A 1 183 ? 2.289 -1.595 17.055 1.00 97.50 183 ALA A O 1
ATOM 1502 N N . ALA A 1 184 ? 2.090 -3.596 18.088 1.00 96.94 184 ALA A N 1
ATOM 1503 C CA . ALA A 1 184 ? 3.211 -3.469 18.999 1.00 96.94 184 ALA A CA 1
ATOM 1504 C C . ALA A 1 184 ? 4.290 -4.510 18.674 1.00 96.94 184 ALA A C 1
ATOM 1506 O O . ALA A 1 184 ? 3.999 -5.508 18.005 1.00 96.94 184 ALA A O 1
ATOM 1507 N N . ASP A 1 185 ? 5.518 -4.258 19.111 1.00 94.75 185 ASP A N 1
ATOM 1508 C CA . ASP A 1 185 ? 6.594 -5.244 19.081 1.00 94.75 185 ASP A CA 1
ATOM 1509 C C . ASP A 1 185 ? 6.436 -6.311 20.180 1.00 94.75 185 ASP A C 1
ATOM 1511 O O . ASP A 1 185 ? 5.415 -6.396 20.864 1.00 94.75 185 ASP A O 1
ATOM 1515 N N . GLU A 1 186 ? 7.458 -7.153 20.328 1.00 91.25 186 GLU A N 1
ATOM 1516 C CA . GLU A 1 186 ? 7.517 -8.228 21.323 1.00 91.25 186 GLU A CA 1
ATOM 1517 C C . GLU A 1 186 ? 7.495 -7.715 22.773 1.00 91.25 186 GLU A C 1
ATOM 1519 O O . GLU A 1 186 ? 7.058 -8.442 23.665 1.00 91.25 186 GLU A O 1
ATOM 1524 N N . SER A 1 187 ? 7.902 -6.463 23.007 1.00 93.75 187 SER A N 1
ATOM 1525 C CA . SER A 1 187 ? 7.847 -5.804 24.319 1.00 93.75 187 SER A CA 1
ATOM 1526 C C . SER A 1 187 ? 6.469 -5.208 24.618 1.00 93.75 187 SER A C 1
ATOM 1528 O O . SER A 1 187 ? 6.205 -4.795 25.746 1.00 93.75 187 SER A O 1
ATOM 1530 N N . GLY A 1 188 ? 5.567 -5.186 23.632 1.00 94.69 188 GLY A N 1
ATOM 1531 C CA . GLY A 1 188 ? 4.255 -4.557 23.746 1.00 94.69 188 GLY A CA 1
ATOM 1532 C C . GLY A 1 188 ? 4.249 -3.070 23.386 1.00 94.69 188 GLY A C 1
ATOM 1533 O O . GLY A 1 188 ? 3.212 -2.423 23.553 1.00 94.69 188 GLY A O 1
ATOM 1534 N N . ASP A 1 189 ? 5.338 -2.551 22.812 1.00 96.88 189 ASP A N 1
ATOM 1535 C CA . ASP A 1 189 ? 5.480 -1.137 22.484 1.00 96.88 189 ASP A CA 1
ATOM 1536 C C . ASP A 1 189 ? 5.174 -0.836 21.011 1.00 96.88 189 ASP A C 1
ATOM 1538 O O . ASP A 1 189 ? 5.574 -1.535 20.072 1.00 96.88 189 ASP A O 1
ATOM 1542 N N . MET A 1 190 ? 4.444 0.257 20.784 1.00 97.56 190 MET A N 1
ATOM 1543 C CA . MET A 1 190 ? 4.272 0.813 19.444 1.00 97.56 190 MET A CA 1
ATOM 1544 C C . MET A 1 190 ? 5.563 1.482 18.971 1.00 97.56 190 MET A C 1
ATOM 1546 O O . MET A 1 190 ? 6.340 2.013 19.753 1.00 97.56 190 MET A O 1
ATOM 1550 N N . PHE A 1 191 ? 5.756 1.538 17.655 1.00 98.06 191 PHE A N 1
ATOM 1551 C CA . PHE A 1 191 ? 6.869 2.286 17.082 1.00 98.06 191 PHE A CA 1
ATOM 1552 C C . PHE A 1 191 ? 6.720 3.794 17.351 1.00 98.06 191 PHE A C 1
ATOM 1554 O O . PHE A 1 191 ? 5.657 4.353 17.081 1.00 98.06 191 PHE A O 1
ATOM 1561 N N . ASP A 1 192 ? 7.783 4.472 17.796 1.00 98.19 192 ASP A N 1
ATOM 1562 C CA . ASP A 1 192 ? 7.743 5.893 18.194 1.00 98.19 192 ASP A CA 1
ATOM 1563 C C . ASP A 1 192 ? 7.121 6.816 17.137 1.00 98.19 192 ASP A C 1
ATOM 1565 O O . ASP A 1 192 ? 6.298 7.680 17.447 1.00 98.19 192 ASP A O 1
ATOM 1569 N N . ARG A 1 193 ? 7.455 6.612 15.855 1.00 97.94 193 ARG A N 1
ATOM 1570 C CA . ARG A 1 193 ? 6.885 7.423 14.763 1.00 97.94 193 ARG A CA 1
ATOM 1571 C C . ARG A 1 193 ? 5.402 7.148 14.518 1.00 97.94 193 ARG A C 1
ATOM 1573 O O . ARG A 1 193 ? 4.710 7.998 13.962 1.00 97.94 193 ARG A O 1
ATOM 1580 N N . ASP A 1 194 ? 4.904 5.985 14.924 1.00 98.44 194 ASP A N 1
ATOM 1581 C CA . ASP A 1 194 ? 3.477 5.671 14.859 1.00 98.44 194 ASP A CA 1
ATOM 1582 C C . ASP A 1 194 ? 2.732 6.260 16.058 1.00 98.44 194 ASP A C 1
ATOM 1584 O O . ASP A 1 194 ? 1.596 6.698 15.901 1.00 98.44 194 ASP A O 1
ATOM 1588 N N . ILE A 1 195 ? 3.370 6.362 17.228 1.00 98.31 195 ILE A N 1
ATOM 1589 C CA . ILE A 1 195 ? 2.845 7.155 18.350 1.00 98.31 195 ILE A CA 1
ATOM 1590 C C . ILE A 1 195 ? 2.740 8.625 17.922 1.00 98.31 195 ILE A C 1
ATOM 1592 O O . ILE A 1 195 ? 1.679 9.237 18.054 1.00 98.31 195 ILE A O 1
ATOM 1596 N N . GLU A 1 196 ? 3.793 9.173 17.305 1.00 98.19 196 GLU A N 1
ATOM 1597 C CA . GLU A 1 196 ? 3.769 10.518 16.720 1.00 98.19 196 GLU A CA 1
ATOM 1598 C C . GLU A 1 196 ? 2.645 10.670 15.684 1.00 98.19 196 GLU A C 1
ATOM 1600 O O . GLU A 1 196 ? 1.935 11.681 15.688 1.00 98.19 196 GLU A O 1
ATOM 1605 N N . PHE A 1 197 ? 2.449 9.666 14.819 1.00 98.62 197 PHE A N 1
ATOM 1606 C CA . PHE A 1 197 ? 1.358 9.659 13.847 1.00 98.62 197 PHE A CA 1
ATOM 1607 C C . PHE A 1 197 ? -0.006 9.848 14.528 1.00 98.62 197 PHE A C 1
ATOM 1609 O O . PHE A 1 197 ? -0.828 10.654 14.079 1.00 98.62 197 PHE A O 1
ATOM 1616 N N . VAL A 1 198 ? -0.241 9.128 15.628 1.00 97.81 198 VAL A N 1
ATOM 1617 C CA . VAL A 1 198 ? -1.498 9.208 16.376 1.00 97.81 198 VAL A CA 1
ATOM 1618 C C . VAL A 1 198 ? -1.690 10.588 16.988 1.00 97.81 198 VAL A C 1
ATOM 1620 O O . VAL A 1 198 ? -2.728 11.219 16.781 1.00 97.81 198 VAL A O 1
ATOM 1623 N N . GLU A 1 199 ? -0.682 11.055 17.717 1.00 97.62 199 GLU A N 1
ATOM 1624 C CA . GLU A 1 199 ? -0.754 12.282 18.503 1.00 97.62 199 GLU A CA 1
ATOM 1625 C C . GLU A 1 199 ? -0.870 13.533 17.632 1.00 97.62 199 GLU A C 1
ATOM 1627 O O . GLU A 1 199 ? -1.674 14.417 17.928 1.00 97.62 199 GLU A O 1
ATOM 1632 N N . LYS A 1 200 ? -0.106 13.600 16.536 1.00 97.88 200 LYS A N 1
ATOM 1633 C CA . LYS A 1 200 ? -0.047 14.797 15.687 1.00 97.88 200 LYS A CA 1
ATOM 1634 C C . LYS A 1 200 ? -1.056 14.796 14.546 1.00 97.88 200 LYS A C 1
ATOM 1636 O O . LYS A 1 200 ? -1.488 15.870 14.134 1.00 97.88 200 LYS A O 1
ATOM 1641 N N . TYR A 1 201 ? -1.434 13.633 14.013 1.00 98.31 201 TYR A N 1
ATOM 1642 C CA . TYR A 1 201 ? -2.236 13.574 12.786 1.00 98.31 201 TYR A CA 1
ATOM 1643 C C . TYR A 1 201 ? -3.586 12.900 12.997 1.00 98.31 201 TYR A C 1
ATOM 1645 O O . TYR A 1 201 ? -4.608 13.498 12.670 1.00 98.31 201 TYR A O 1
ATOM 1653 N N . PHE A 1 202 ? -3.621 11.696 13.575 1.00 97.50 202 PHE A N 1
ATOM 1654 C CA . PHE A 1 202 ? -4.868 10.934 13.704 1.00 97.50 202 PHE A CA 1
ATOM 1655 C C . PHE A 1 202 ? -5.933 11.654 14.542 1.00 97.50 202 PHE A C 1
ATOM 1657 O O . PHE A 1 202 ? -7.097 11.679 14.145 1.00 97.50 202 PHE A O 1
ATOM 1664 N N . LYS A 1 203 ? -5.541 12.302 15.649 1.00 95.88 203 LYS A N 1
ATOM 1665 C CA . LYS A 1 203 ? -6.462 13.072 16.512 1.00 95.88 203 LYS A CA 1
ATOM 1666 C C . LYS A 1 203 ? -7.154 14.240 15.801 1.00 95.88 203 LYS A C 1
ATOM 1668 O O . LYS A 1 203 ? -8.241 14.635 16.209 1.00 95.88 203 LYS A O 1
ATOM 1673 N N . ASN A 1 204 ? -6.557 14.764 14.731 1.00 97.25 204 ASN A N 1
ATOM 1674 C CA . ASN A 1 204 ? -7.110 15.866 13.941 1.00 97.25 204 ASN A CA 1
ATOM 1675 C C . ASN A 1 204 ? -8.062 15.390 12.824 1.00 97.25 204 ASN A C 1
ATOM 1677 O O . ASN A 1 204 ? -8.594 16.208 12.075 1.00 97.25 204 ASN A O 1
ATOM 1681 N N . GLY A 1 205 ? -8.296 14.078 12.708 1.00 97.00 205 GLY A N 1
ATOM 1682 C CA . GLY A 1 205 ? -9.249 13.488 11.772 1.00 97.00 205 GLY A CA 1
ATOM 1683 C C . GLY A 1 205 ? -8.638 13.002 10.454 1.00 97.00 205 GLY A C 1
ATOM 1684 O O . GLY A 1 205 ? -7.475 13.240 10.127 1.00 97.00 205 GLY A O 1
ATOM 1685 N N . ILE A 1 206 ? -9.456 12.288 9.676 1.00 97.69 206 ILE A N 1
ATOM 1686 C CA . ILE A 1 206 ? -9.024 11.609 8.444 1.00 97.69 206 ILE A CA 1
ATOM 1687 C C . ILE A 1 206 ? -8.604 12.598 7.360 1.00 97.69 206 ILE A C 1
ATOM 1689 O O . ILE A 1 206 ? -7.550 12.421 6.750 1.00 97.69 206 ILE A O 1
ATOM 1693 N N . GLU A 1 207 ? -9.382 13.662 7.148 1.00 98.12 207 GLU A N 1
ATOM 1694 C CA . GLU A 1 207 ? -9.012 14.717 6.203 1.00 98.12 207 GLU A CA 1
ATOM 1695 C C . GLU A 1 207 ? -7.639 15.319 6.550 1.00 98.12 207 GLU A C 1
ATOM 1697 O O . GLU A 1 207 ? -6.808 15.517 5.663 1.00 98.12 207 GLU A O 1
ATOM 1702 N N . TYR A 1 208 ? -7.356 15.536 7.839 1.00 98.50 208 TYR A N 1
ATOM 1703 C CA . TYR A 1 208 ? -6.078 16.090 8.276 1.00 98.50 208 TYR A CA 1
ATOM 1704 C C . TYR A 1 208 ? -4.901 15.169 7.933 1.00 98.50 208 TYR A C 1
ATOM 1706 O O . TYR A 1 208 ? -3.875 15.655 7.455 1.00 98.50 208 TYR A O 1
ATOM 1714 N N . ILE A 1 209 ? -5.047 13.850 8.102 1.00 98.62 209 ILE A N 1
ATOM 1715 C CA . ILE A 1 209 ? -4.033 12.873 7.670 1.00 98.62 209 ILE A CA 1
ATOM 1716 C C . ILE A 1 209 ? -3.839 12.929 6.149 1.00 98.62 209 ILE A C 1
ATOM 1718 O O . ILE A 1 209 ? -2.706 12.955 5.660 1.00 98.62 209 ILE A O 1
ATOM 1722 N N . LEU A 1 210 ? -4.933 12.955 5.386 1.00 98.62 210 LEU A N 1
ATOM 1723 C CA . LEU A 1 210 ? -4.881 12.952 3.924 1.00 98.62 210 LEU A CA 1
ATOM 1724 C C . LEU A 1 210 ? -4.175 14.195 3.370 1.00 98.62 210 LEU A C 1
ATOM 1726 O O . LEU A 1 210 ? -3.423 14.095 2.402 1.00 98.62 210 LEU A O 1
ATOM 1730 N N . ILE A 1 211 ? -4.366 15.353 3.996 1.00 98.50 211 ILE A N 1
ATOM 1731 C CA . ILE A 1 211 ? -3.705 16.590 3.576 1.00 98.50 211 ILE A CA 1
ATOM 1732 C C . ILE A 1 211 ? -2.246 16.614 4.048 1.00 98.50 211 ILE A C 1
ATOM 1734 O O . ILE A 1 211 ? -1.344 16.800 3.233 1.00 98.50 211 ILE A O 1
ATOM 1738 N N . ASN A 1 212 ? -1.995 16.392 5.341 1.00 98.44 212 ASN A N 1
ATOM 1739 C CA . ASN A 1 212 ? -0.695 16.694 5.953 1.00 98.44 212 ASN A CA 1
ATOM 1740 C C . ASN A 1 212 ? 0.315 15.539 5.899 1.00 98.44 212 ASN A C 1
ATOM 1742 O O . ASN A 1 212 ? 1.514 15.788 5.963 1.00 98.44 212 ASN A O 1
ATOM 1746 N N . VAL A 1 213 ? -0.145 14.290 5.772 1.00 98.50 213 VAL A N 1
ATOM 1747 C CA . VAL A 1 213 ? 0.734 13.113 5.625 1.00 98.50 213 VAL A CA 1
ATOM 1748 C C . VAL A 1 213 ? 0.736 12.628 4.180 1.00 98.50 213 VAL A C 1
ATOM 1750 O O . VAL A 1 213 ? 1.794 12.446 3.586 1.00 98.50 213 VAL A O 1
ATOM 1753 N N . CYS A 1 214 ? -0.450 12.464 3.588 1.00 98.62 214 CYS A N 1
ATOM 1754 C CA . CYS A 1 214 ? -0.576 11.907 2.237 1.00 98.62 214 CYS A CA 1
ATOM 1755 C C . CYS A 1 214 ? -0.371 12.965 1.132 1.00 98.62 214 CYS A C 1
ATOM 1757 O O . CYS A 1 214 ? -0.211 12.633 -0.045 1.00 98.62 214 CYS A O 1
ATOM 1759 N N . GLY A 1 215 ? -0.370 14.256 1.473 1.00 98.25 215 GLY A N 1
ATOM 1760 C CA . GLY A 1 215 ? -0.160 15.335 0.510 1.00 98.25 215 GLY A CA 1
ATOM 1761 C C . GLY A 1 215 ? -1.259 15.419 -0.552 1.00 98.25 215 GLY A C 1
ATOM 1762 O O . GLY A 1 215 ? -0.960 15.678 -1.722 1.00 98.25 215 GLY A O 1
ATOM 1763 N N . PHE A 1 216 ? -2.513 15.133 -0.193 1.00 98.31 216 PHE A N 1
ATOM 1764 C CA . PHE A 1 216 ? -3.662 15.420 -1.049 1.00 98.31 216 PHE A CA 1
ATOM 1765 C C . PHE A 1 216 ? -4.064 16.895 -0.921 1.00 98.31 216 PHE A C 1
ATOM 1767 O O . PHE A 1 216 ? -4.216 17.426 0.173 1.00 98.31 216 PHE A O 1
ATOM 1774 N N . SER A 1 217 ? -4.298 17.557 -2.055 1.00 97.38 217 SER A N 1
ATOM 1775 C CA . SER A 1 217 ? -4.985 18.857 -2.094 1.00 97.38 217 SER A CA 1
ATOM 1776 C C . SER A 1 217 ? -6.483 18.701 -1.801 1.00 97.38 217 SER A C 1
ATOM 1778 O O . SER A 1 217 ? -7.145 17.875 -2.436 1.00 97.38 217 SER A O 1
ATOM 1780 N N . ARG A 1 218 ? -7.008 19.527 -0.885 1.00 94.44 218 ARG A N 1
ATOM 1781 C CA . ARG A 1 218 ? -8.434 19.599 -0.519 1.00 94.44 218 ARG A CA 1
ATOM 1782 C C . ARG A 1 218 ? -9.333 19.839 -1.732 1.00 94.44 218 ARG A C 1
ATOM 1784 O O . ARG A 1 218 ? -10.358 19.174 -1.875 1.00 94.44 218 ARG A O 1
ATOM 1791 N N . ASP A 1 219 ? -8.923 20.742 -2.615 1.00 94.00 219 ASP A N 1
ATOM 1792 C CA . ASP A 1 219 ? -9.727 21.140 -3.770 1.00 94.00 219 ASP A CA 1
ATOM 1793 C C . ASP A 1 219 ? -9.643 20.099 -4.887 1.00 94.00 219 ASP A C 1
ATOM 1795 O O . ASP A 1 219 ? -10.666 19.611 -5.370 1.00 94.00 219 ASP A O 1
ATOM 1799 N N . ASN A 1 220 ? -8.425 19.670 -5.231 1.00 95.06 220 ASN A N 1
ATOM 1800 C CA . ASN A 1 220 ? -8.210 18.763 -6.362 1.00 95.06 220 ASN A CA 1
ATOM 1801 C C . ASN A 1 220 ? -8.621 17.315 -6.053 1.00 95.06 220 ASN A C 1
ATOM 1803 O O . ASN A 1 220 ? -8.907 16.550 -6.970 1.00 95.06 220 ASN A O 1
ATOM 1807 N N . HIS A 1 221 ? -8.671 16.924 -4.775 1.00 97.12 221 HIS A N 1
ATOM 1808 C CA . HIS A 1 221 ? -8.941 15.541 -4.365 1.00 97.12 221 HIS A CA 1
ATOM 1809 C C . HIS A 1 221 ? -10.177 15.397 -3.473 1.00 97.12 221 HIS A C 1
ATOM 1811 O O . HIS A 1 221 ? -10.317 14.392 -2.773 1.00 97.12 221 HIS A O 1
ATOM 1817 N N . ARG A 1 222 ? -11.118 16.350 -3.525 1.00 97.00 222 ARG A N 1
ATOM 1818 C CA . ARG A 1 222 ? -12.341 16.352 -2.700 1.00 97.00 222 ARG A CA 1
ATOM 1819 C C . ARG A 1 222 ? -13.105 15.023 -2.728 1.00 97.00 222 ARG A C 1
ATOM 1821 O O . ARG A 1 222 ? -13.589 14.561 -1.697 1.00 97.00 222 ARG A O 1
ATOM 1828 N N . ASN A 1 223 ? -13.209 14.393 -3.900 1.00 96.94 223 ASN A N 1
ATOM 1829 C CA . ASN A 1 223 ? -13.901 13.109 -4.054 1.00 96.94 223 ASN A CA 1
ATOM 1830 C C . ASN A 1 223 ? -13.161 11.961 -3.358 1.00 96.94 223 ASN A C 1
ATOM 1832 O O . ASN A 1 223 ? -13.799 11.108 -2.745 1.00 96.94 223 ASN A O 1
ATOM 1836 N N . ILE A 1 224 ? -11.829 11.956 -3.417 1.00 97.94 224 ILE A N 1
ATOM 1837 C CA . ILE A 1 224 ? -11.001 10.936 -2.768 1.00 97.94 224 ILE A CA 1
ATOM 1838 C C . ILE A 1 224 ? -11.024 11.097 -1.256 1.00 97.94 224 ILE A C 1
ATOM 1840 O O . ILE A 1 224 ? -11.185 10.099 -0.559 1.00 97.94 224 ILE A O 1
ATOM 1844 N N . ILE A 1 225 ? -10.971 12.334 -0.758 1.00 98.44 225 ILE A N 1
ATOM 1845 C CA . ILE A 1 225 ? -11.101 12.628 0.673 1.00 98.44 225 ILE A CA 1
ATOM 1846 C C . ILE A 1 225 ? -12.436 12.097 1.203 1.00 98.44 225 ILE A C 1
ATOM 1848 O O . ILE A 1 225 ? -12.441 11.231 2.074 1.00 98.44 225 ILE A O 1
ATOM 1852 N N . ARG A 1 226 ? -13.558 12.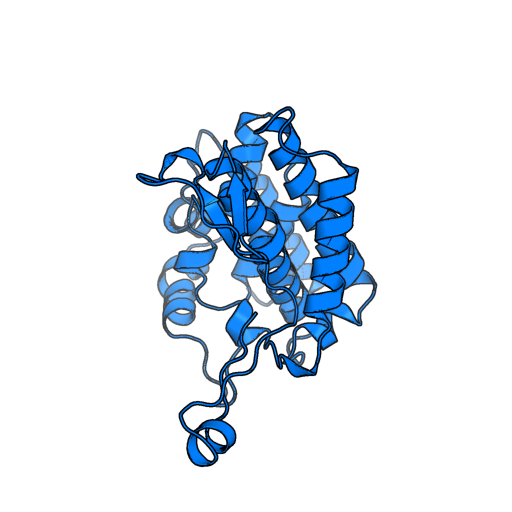498 0.590 1.00 98.25 226 ARG A N 1
ATOM 1853 C CA . ARG A 1 226 ? -14.901 12.033 0.983 1.00 98.25 226 ARG A CA 1
ATOM 1854 C C . ARG A 1 226 ? -15.040 10.514 0.951 1.00 98.25 226 ARG A C 1
ATOM 1856 O O . ARG A 1 226 ? -15.677 9.917 1.816 1.00 98.25 226 ARG A O 1
ATOM 1863 N N . LYS A 1 227 ? -14.468 9.871 -0.069 1.00 98.38 227 LYS A N 1
ATOM 1864 C CA . LYS A 1 227 ? -14.530 8.414 -0.208 1.00 98.38 227 LYS A CA 1
ATOM 1865 C C . LYS A 1 227 ? -13.693 7.708 0.857 1.00 98.38 227 LYS A C 1
ATOM 1867 O O . LYS A 1 227 ? -14.139 6.706 1.407 1.00 98.38 227 LYS A O 1
ATOM 1872 N N . CYS A 1 228 ? -12.521 8.248 1.180 1.00 98.56 228 CYS A N 1
ATOM 1873 C CA . CYS A 1 228 ? -11.670 7.737 2.247 1.00 98.56 228 CYS A CA 1
ATOM 1874 C C . CYS A 1 228 ? -12.336 7.878 3.623 1.00 98.56 228 CYS A C 1
ATOM 1876 O O . CYS A 1 228 ? -12.315 6.931 4.403 1.00 98.56 228 CYS A O 1
ATOM 1878 N N . GLU A 1 229 ? -12.996 9.007 3.895 1.00 98.31 229 GLU A N 1
ATOM 1879 C CA . GLU A 1 229 ? -13.801 9.202 5.108 1.00 98.31 229 GLU A CA 1
ATOM 1880 C C . GLU A 1 229 ? -14.929 8.174 5.205 1.00 98.31 229 GLU A C 1
ATOM 1882 O O . GLU A 1 229 ? -15.094 7.540 6.244 1.00 98.31 229 GLU A O 1
ATOM 1887 N N . LYS A 1 230 ? -15.646 7.918 4.103 1.00 98.50 230 LYS A N 1
ATOM 1888 C CA . LYS A 1 230 ? -16.679 6.875 4.065 1.00 98.50 230 LYS A CA 1
ATOM 1889 C C . LYS A 1 230 ? -16.111 5.491 4.402 1.00 98.50 230 LYS A C 1
ATOM 1891 O O . LYS A 1 230 ? -16.669 4.803 5.253 1.00 98.50 230 LYS A O 1
ATOM 1896 N N . TYR A 1 231 ? -14.997 5.092 3.784 1.00 98.56 231 TYR A N 1
ATOM 1897 C CA . TYR A 1 231 ? -14.342 3.821 4.119 1.00 98.56 231 TYR A CA 1
ATOM 1898 C C . TYR A 1 231 ? -13.872 3.775 5.568 1.00 98.56 231 TYR A C 1
ATOM 1900 O O . TYR A 1 231 ? -13.962 2.733 6.208 1.00 98.56 231 TYR A O 1
ATOM 1908 N N . SER A 1 232 ? -13.400 4.899 6.097 1.00 98.06 232 SER A N 1
ATOM 1909 C CA . SER A 1 232 ? -13.003 5.023 7.492 1.00 98.06 232 SER A CA 1
ATOM 1910 C C . SER A 1 232 ? -14.169 4.728 8.442 1.00 98.06 232 SER A C 1
ATOM 1912 O O . SER A 1 232 ? -14.010 3.931 9.365 1.00 98.06 232 SER A O 1
ATOM 1914 N N . GLU A 1 233 ? -15.360 5.274 8.182 1.00 97.69 233 GLU A N 1
ATOM 1915 C CA . GLU A 1 233 ? -16.564 4.966 8.969 1.00 97.69 233 GLU A CA 1
ATOM 1916 C C . GLU A 1 233 ? -16.994 3.498 8.833 1.00 97.69 233 GLU A C 1
ATOM 1918 O O . GLU A 1 233 ? -17.275 2.837 9.834 1.00 97.69 233 GLU A O 1
ATOM 1923 N N . GLU A 1 234 ? -16.970 2.941 7.618 1.00 97.50 234 GLU A N 1
ATOM 1924 C CA . GLU A 1 234 ? -17.252 1.515 7.391 1.00 97.50 234 GLU A CA 1
ATOM 1925 C C . GLU A 1 234 ? -16.288 0.611 8.178 1.00 97.50 234 GLU A C 1
ATOM 1927 O O . GLU A 1 234 ? -16.708 -0.368 8.796 1.00 97.50 234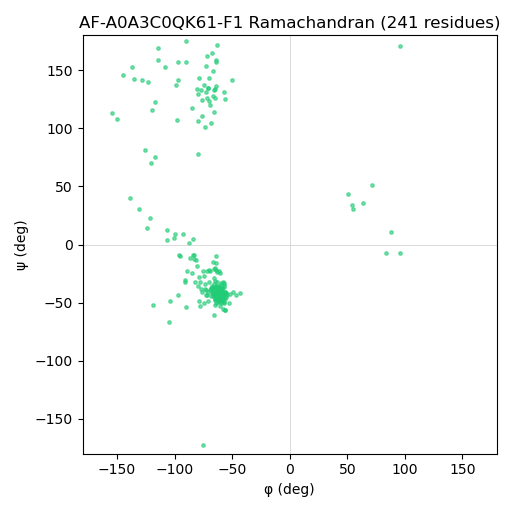 GLU A O 1
ATOM 1932 N N . ILE A 1 235 ? -14.999 0.960 8.204 1.00 97.69 235 ILE A N 1
ATOM 1933 C CA . ILE A 1 235 ? -13.950 0.260 8.954 1.00 97.69 235 ILE A CA 1
ATOM 1934 C C . ILE A 1 235 ? -14.215 0.326 10.460 1.00 97.69 235 ILE A C 1
ATOM 1936 O O . ILE A 1 235 ? -14.133 -0.708 11.131 1.00 97.69 235 ILE A O 1
ATOM 1940 N N . LYS A 1 236 ? -14.565 1.504 10.999 1.00 96.62 236 LYS A N 1
ATOM 1941 C CA . LYS A 1 236 ? -14.900 1.652 12.424 1.00 96.62 236 LYS A CA 1
ATOM 1942 C C . LYS A 1 236 ? -16.063 0.752 12.818 1.00 96.62 236 LYS A C 1
ATOM 1944 O O . LYS A 1 236 ? -15.970 0.063 13.834 1.00 96.62 236 LYS A O 1
ATOM 1949 N N . VAL A 1 237 ? -17.121 0.721 12.005 1.00 96.81 237 VAL A N 1
ATOM 1950 C CA . VAL A 1 237 ? -18.300 -0.125 12.240 1.00 96.81 237 VAL A CA 1
ATOM 1951 C C . VAL A 1 237 ? -17.925 -1.604 12.165 1.00 96.81 237 VAL A C 1
ATOM 1953 O O . VAL A 1 237 ? -18.212 -2.360 13.094 1.00 96.81 237 VAL A O 1
ATOM 1956 N N . LEU A 1 238 ? -17.240 -2.017 11.095 1.00 95.75 238 LEU A N 1
ATOM 1957 C CA . LEU A 1 238 ? -16.889 -3.416 10.849 1.00 95.75 238 LEU A CA 1
ATOM 1958 C C . LEU A 1 238 ? -16.002 -4.001 11.957 1.00 95.75 238 LEU A C 1
ATOM 1960 O O . LEU A 1 238 ? -16.214 -5.139 12.375 1.00 95.75 238 LEU A O 1
ATOM 1964 N N . TYR A 1 239 ? -15.032 -3.226 12.443 1.00 94.81 239 TYR A N 1
ATOM 1965 C CA . TYR A 1 239 ? -14.046 -3.681 13.429 1.00 94.81 239 TYR A CA 1
ATOM 1966 C C . TYR A 1 239 ? -14.275 -3.124 14.839 1.00 94.81 239 TYR A C 1
ATOM 1968 O O . TYR A 1 239 ? -13.411 -3.268 15.707 1.00 94.81 239 TYR A O 1
ATOM 1976 N N . LYS A 1 240 ? -15.442 -2.512 15.086 1.00 92.81 240 LYS A N 1
ATOM 1977 C CA . LYS A 1 240 ? -15.860 -1.966 16.390 1.00 92.81 240 LYS A CA 1
ATOM 1978 C C . LYS A 1 240 ? -14.793 -1.057 17.017 1.00 92.81 240 LYS A C 1
ATOM 1980 O O . LYS A 1 240 ? -14.475 -1.167 18.203 1.00 92.81 240 LYS A O 1
ATOM 1985 N N . ILE A 1 241 ? -14.198 -0.188 16.202 1.00 88.62 241 ILE A N 1
ATOM 1986 C CA . ILE A 1 241 ? -13.180 0.767 16.647 1.00 88.62 241 ILE A CA 1
ATOM 1987 C C . ILE A 1 241 ? -13.893 1.903 17.382 1.00 88.62 241 ILE A C 1
ATOM 1989 O O . ILE A 1 241 ? -14.807 2.515 16.833 1.00 88.62 241 ILE A O 1
ATOM 1993 N N . LYS A 1 242 ? -13.495 2.168 18.630 1.00 75.62 242 LYS A N 1
ATOM 1994 C CA . LYS A 1 242 ? -14.014 3.306 19.399 1.00 75.62 242 LYS A CA 1
ATOM 1995 C C . LYS A 1 242 ? -13.384 4.601 18.874 1.00 75.62 242 LYS A C 1
ATOM 1997 O O . LYS A 1 242 ? -12.198 4.592 18.545 1.00 75.62 242 LYS A O 1
ATOM 2002 N N . GLY A 1 243 ? -14.213 5.639 18.741 1.00 58.78 243 GLY A N 1
ATOM 2003 C CA . GLY A 1 243 ? -13.808 6.980 18.303 1.00 58.78 243 GLY A CA 1
ATOM 2004 C C . GLY A 1 243 ? -12.866 7.664 19.278 1.00 58.78 243 GLY A C 1
ATOM 2005 O O . GLY A 1 243 ? -12.917 7.312 20.479 1.00 58.78 243 GLY A O 1
#

Mean predicted aligned error: 3.38 Å

Sequence (243 aa):
MVPIMTKEDMEADILQIFAEPYNNLILDKKAFKNPIPDVKGLFPKDNMKAWVDRKLFIHNLGHAAISYLGYLHNRKFIYLYEALAVKKLYDRTRETMMQAAEILMKEYPGEFTKKDLEDHIDDLLKRFTNEALGDTIYRIGRDLIRKLGPEDRLVGAIKMGLVHNMNVDKILYALASSFYFRAADESGDMFDRDIEFVEKYFKNGIEYILINVCGFSRDNHRNIIRKCEKYSEEIKVLYKIKG